Protein AF-A0A7X8CXI2-F1 (afdb_monomer)

Foldseek 3Di:
DFPCVLVPPDDDWPAEEEEFKAAQRVLSLLSVLQVQLVVFFFEEEFAQAKDAQVVVVVRDAPEEEAQADQDQPDPDQCLVSQCCDDDDDDDDDDPDNAQDGTSGYYYYANDADPRIGHGDALVNVVNVRVNPSGGYYYYYQDDWVNAQGEFDDPCPRRHRDRHQAYEQGGEPVQAQFFQDVRHYDPSVNLCVQQVHDGGGGDHLSSVLSQLQRCRHRCPPPDLNHAYEYEHEDVVVVVVDQQAVSQVVSLQSQQPVPPDDPDDDDDDDDPDPDPPGRRGHFKYFYAHSPPPDSVRGTNDMDTNDDDDDPPDD

pLDDT: mean 80.91, std 21.57, range [27.06, 98.5]

Mean predicted aligned error: 9.59 Å

Structure (mmCIF, N/CA/C/O backbone):
data_AF-A0A7X8CXI2-F1
#
_entry.id   AF-A0A7X8CXI2-F1
#
loop_
_atom_site.group_PDB
_atom_site.id
_atom_site.type_symbol
_atom_site.label_atom_id
_atom_site.label_alt_id
_atom_site.label_comp_id
_atom_site.label_asym_id
_atom_site.label_entity_id
_atom_site.label_seq_id
_atom_site.pdbx_PDB_ins_code
_atom_site.Cartn_x
_atom_site.Cartn_y
_atom_site.Cartn_z
_atom_site.occupancy
_atom_site.B_iso_or_equiv
_atom_site.auth_seq_id
_atom_site.auth_comp_id
_atom_site.auth_asym_id
_atom_site.auth_atom_id
_atom_site.pdbx_PDB_model_num
ATOM 1 N N . MET A 1 1 ? 1.487 -16.712 2.956 1.00 91.06 1 MET A N 1
ATOM 2 C CA . MET A 1 1 ? 1.063 -16.217 4.290 1.00 91.06 1 MET A CA 1
ATOM 3 C C . MET A 1 1 ? 0.152 -14.996 4.142 1.00 91.06 1 MET A C 1
ATOM 5 O O . MET A 1 1 ? 0.072 -14.440 3.046 1.00 91.06 1 MET A O 1
ATOM 9 N N . THR A 1 2 ? -0.503 -14.558 5.223 1.00 91.69 2 THR A N 1
ATOM 10 C CA . THR A 1 2 ? -1.274 -13.298 5.242 1.00 91.69 2 THR A CA 1
ATOM 11 C C . THR A 1 2 ? -0.387 -12.052 5.202 1.00 91.69 2 THR A C 1
ATOM 13 O O . THR A 1 2 ? 0.803 -12.118 5.522 1.00 91.69 2 THR A O 1
ATOM 16 N N . LEU A 1 3 ? -0.961 -10.901 4.827 1.00 89.19 3 LEU A N 1
ATOM 17 C CA . LEU A 1 3 ? -0.237 -9.628 4.834 1.00 89.19 3 LEU A CA 1
ATOM 18 C C . LEU A 1 3 ? 0.173 -9.264 6.262 1.00 89.19 3 LEU A C 1
ATOM 20 O O . LEU A 1 3 ? 1.322 -8.917 6.505 1.00 89.19 3 LEU A O 1
ATOM 24 N N . LEU A 1 4 ? -0.739 -9.425 7.218 1.00 88.31 4 LEU A N 1
ATOM 25 C CA . LEU A 1 4 ? -0.467 -9.161 8.620 1.00 88.31 4 LEU A CA 1
ATOM 26 C C . LEU A 1 4 ? 0.683 -10.021 9.156 1.00 88.31 4 LEU A C 1
ATOM 28 O O . LEU A 1 4 ? 1.563 -9.461 9.793 1.00 88.31 4 LEU A O 1
ATOM 32 N N . LYS A 1 5 ? 0.733 -11.329 8.848 1.00 86.69 5 LYS A N 1
ATOM 33 C CA . LYS A 1 5 ? 1.843 -12.222 9.248 1.00 86.69 5 LYS A CA 1
ATOM 34 C C . LYS A 1 5 ? 3.196 -11.748 8.706 1.00 86.69 5 LYS A C 1
ATOM 36 O O . LYS A 1 5 ? 4.181 -11.760 9.434 1.00 86.69 5 LYS A O 1
ATOM 41 N N . ALA A 1 6 ? 3.236 -11.286 7.457 1.00 84.50 6 ALA A N 1
ATOM 42 C CA . ALA A 1 6 ? 4.467 -10.783 6.846 1.00 84.50 6 ALA A CA 1
ATOM 43 C C . ALA A 1 6 ? 4.953 -9.463 7.476 1.00 84.50 6 ALA A C 1
ATOM 45 O O . ALA A 1 6 ? 6.151 -9.186 7.519 1.00 84.50 6 ALA A O 1
ATOM 46 N N . LEU A 1 7 ? 4.025 -8.643 7.976 1.00 83.19 7 LEU A N 1
ATOM 47 C CA . LEU A 1 7 ? 4.331 -7.388 8.664 1.00 83.19 7 LEU A CA 1
ATOM 48 C C . LEU A 1 7 ? 4.614 -7.582 10.174 1.00 83.19 7 LEU A C 1
ATOM 50 O O . LEU A 1 7 ? 5.273 -6.737 10.787 1.00 83.19 7 LEU A O 1
ATOM 54 N N . ASP A 1 8 ? 4.129 -8.692 10.746 1.00 69.88 8 ASP A N 1
ATOM 55 C CA . ASP A 1 8 ? 3.878 -8.952 12.175 1.00 69.88 8 ASP A CA 1
ATOM 56 C C . ASP A 1 8 ? 5.100 -8.854 13.080 1.00 69.88 8 ASP A C 1
ATOM 58 O O . ASP A 1 8 ? 4.957 -8.502 14.244 1.00 69.88 8 ASP A O 1
ATOM 62 N N . SER A 1 9 ? 6.313 -9.131 12.587 1.00 55.41 9 SER A N 1
ATOM 63 C CA . SER A 1 9 ? 7.439 -9.393 13.494 1.00 55.41 9 SER A CA 1
ATOM 64 C C . SER A 1 9 ? 7.778 -8.240 14.449 1.00 55.41 9 SER A C 1
ATOM 66 O O . SER A 1 9 ? 8.478 -8.489 15.429 1.00 55.41 9 SER A O 1
ATOM 68 N N . ARG A 1 10 ? 7.302 -6.998 14.206 1.00 53.50 10 ARG A N 1
ATOM 69 C CA . ARG A 1 10 ? 7.557 -5.811 15.056 1.00 53.50 10 ARG A CA 1
ATOM 70 C C . ARG A 1 10 ? 6.480 -4.698 15.021 1.00 53.50 10 ARG A C 1
ATOM 72 O O . ARG A 1 10 ? 6.799 -3.576 15.419 1.00 53.50 10 ARG A O 1
ATOM 79 N N . ILE A 1 11 ? 5.243 -4.918 14.539 1.00 64.69 11 ILE A N 1
ATOM 80 C CA . ILE A 1 11 ? 4.216 -3.845 14.596 1.00 64.69 11 ILE A CA 1
ATOM 81 C C . ILE A 1 11 ? 3.827 -3.606 16.060 1.00 64.69 11 ILE A C 1
ATOM 83 O O . ILE A 1 11 ? 3.232 -4.466 16.705 1.00 64.69 11 ILE A O 1
ATOM 87 N N . ARG A 1 12 ? 4.147 -2.418 16.587 1.00 65.06 12 ARG A N 1
ATOM 88 C CA . ARG A 1 12 ? 3.701 -1.982 17.917 1.00 65.06 12 ARG A CA 1
ATOM 89 C C . ARG A 1 12 ? 2.328 -1.336 17.812 1.00 65.06 12 ARG A C 1
ATOM 91 O O . ARG A 1 12 ? 2.156 -0.418 17.020 1.00 65.06 12 ARG A O 1
ATOM 98 N N . PHE A 1 13 ? 1.375 -1.805 18.611 1.00 63.72 13 PHE A N 1
ATOM 99 C CA . PHE A 1 13 ? 0.043 -1.213 18.707 1.00 63.72 13 PHE A CA 1
ATOM 100 C C . PHE A 1 13 ? -0.039 -0.232 19.897 1.00 63.72 13 PHE A C 1
ATOM 102 O O . PHE A 1 13 ? 0.566 -0.514 20.934 1.00 63.72 13 PHE A O 1
ATOM 109 N N . PRO A 1 14 ? -0.779 0.887 19.781 1.00 62.53 14 PRO A N 1
ATOM 110 C CA . PRO A 1 14 ? -1.478 1.330 18.579 1.00 62.53 14 PRO A CA 1
ATOM 111 C C . PRO A 1 14 ? -0.512 1.754 17.465 1.00 62.53 14 PRO A C 1
ATOM 113 O O . PRO A 1 14 ? 0.547 2.318 17.731 1.00 62.53 14 PRO A O 1
ATOM 116 N N . SER A 1 15 ? -0.860 1.444 16.214 1.00 82.00 15 SER A N 1
ATOM 117 C CA . SER A 1 15 ? -0.041 1.787 15.043 1.00 82.00 15 SER A CA 1
ATOM 118 C C . SER A 1 15 ? -0.823 2.590 14.019 1.00 82.00 15 SER A C 1
ATOM 120 O O . SER A 1 15 ? -1.981 2.292 13.723 1.00 82.00 15 SER A O 1
ATOM 122 N N . THR A 1 16 ? -0.142 3.570 13.431 1.00 90.31 16 THR A N 1
ATOM 123 C CA . THR A 1 16 ? -0.597 4.268 12.232 1.00 90.31 16 THR A CA 1
ATOM 124 C C . THR A 1 16 ? 0.204 3.742 11.050 1.00 90.31 16 THR A C 1
ATOM 126 O O . THR A 1 16 ? 1.422 3.917 10.995 1.00 90.31 16 THR A O 1
ATOM 129 N N . LEU A 1 17 ? -0.467 3.092 10.103 1.00 93.75 17 LEU A N 1
ATOM 130 C CA . LEU A 1 17 ? 0.139 2.595 8.873 1.00 93.75 17 LEU A CA 1
ATOM 131 C C . LEU A 1 17 ? -0.411 3.374 7.688 1.00 93.75 17 LEU A C 1
ATOM 133 O O . LEU A 1 17 ? -1.607 3.659 7.623 1.00 93.75 17 LEU A O 1
ATOM 137 N N . ALA A 1 18 ? 0.449 3.685 6.726 1.00 95.19 18 ALA A N 1
ATOM 138 C CA . ALA A 1 18 ? 0.032 4.413 5.541 1.00 95.19 18 ALA A CA 1
ATOM 139 C C . ALA A 1 18 ? 0.605 3.812 4.260 1.00 95.19 18 ALA A C 1
ATOM 141 O O . ALA A 1 18 ? 1.703 3.258 4.253 1.00 95.19 18 ALA A O 1
ATOM 142 N N . LEU A 1 19 ? -0.161 3.924 3.176 1.00 96.31 19 LEU A N 1
ATOM 143 C CA . LEU A 1 19 ? 0.173 3.355 1.877 1.00 96.31 19 LEU A CA 1
ATOM 144 C C . LEU A 1 19 ? 0.331 4.452 0.820 1.00 96.31 19 LEU A C 1
ATOM 146 O O . LEU A 1 19 ? -0.571 5.274 0.647 1.00 96.31 19 LEU A O 1
ATOM 150 N N . SER A 1 20 ? 1.429 4.407 0.066 1.00 95.62 20 SER A N 1
ATOM 151 C CA . SER A 1 20 ? 1.710 5.259 -1.097 1.00 95.62 20 SER A CA 1
ATOM 152 C C . SER A 1 20 ? 1.957 4.419 -2.356 1.00 95.62 20 SER A C 1
ATOM 154 O O . SER A 1 20 ? 2.115 3.197 -2.295 1.00 95.62 20 SER A O 1
ATOM 156 N N . GLY A 1 21 ? 1.955 5.059 -3.527 1.00 94.19 21 GLY A N 1
ATOM 157 C CA . GLY A 1 21 ? 2.295 4.406 -4.799 1.00 94.19 21 GLY A CA 1
ATOM 158 C C . GLY A 1 21 ? 1.102 4.005 -5.671 1.00 94.19 21 GLY A C 1
ATOM 159 O O . GLY A 1 21 ? 0.091 4.706 -5.725 1.00 94.19 21 GLY A O 1
ATOM 160 N N . GLY A 1 22 ? 1.228 2.897 -6.402 1.00 89.19 22 GLY A N 1
ATOM 161 C CA . GLY A 1 22 ? 0.253 2.386 -7.370 1.00 89.19 22 GLY A CA 1
ATOM 162 C C . GLY A 1 22 ? -0.089 0.910 -7.156 1.00 89.19 22 GLY A C 1
ATOM 163 O O . GLY A 1 22 ? 0.397 0.263 -6.240 1.00 89.19 22 GLY A O 1
ATOM 164 N N . GLY A 1 23 ? -0.979 0.361 -7.984 1.00 88.69 23 GLY A N 1
ATOM 165 C CA . GLY A 1 23 ? -1.111 -1.096 -8.086 1.00 88.69 23 GLY A CA 1
ATOM 166 C C . GLY A 1 23 ? -1.720 -1.817 -6.876 1.00 88.69 23 GLY A C 1
ATOM 167 O O . GLY A 1 23 ? -1.250 -2.887 -6.514 1.00 88.69 23 GLY A O 1
ATOM 168 N N . GLY A 1 24 ? -2.808 -1.298 -6.295 1.00 91.81 24 GLY A N 1
ATOM 169 C CA . GLY A 1 24 ? -3.635 -2.056 -5.337 1.00 91.81 24 GLY A CA 1
ATOM 170 C C . GLY A 1 24 ? -3.631 -1.556 -3.892 1.00 91.81 24 GLY A C 1
ATOM 171 O O . GLY A 1 24 ? -4.024 -2.306 -3.005 1.00 91.81 24 GLY A O 1
ATOM 172 N N . LYS A 1 25 ? -3.249 -0.299 -3.645 1.00 94.00 25 LYS A N 1
ATOM 173 C CA . LYS A 1 25 ? -3.232 0.319 -2.305 1.00 94.00 25 LYS A CA 1
ATOM 174 C C . LYS A 1 25 ? -4.525 0.138 -1.516 1.00 94.00 25 LYS A C 1
ATOM 176 O O . LYS A 1 25 ? -4.494 -0.433 -0.437 1.00 94.00 25 LYS A O 1
ATOM 181 N N . THR A 1 26 ? -5.669 0.520 -2.081 1.00 91.25 26 THR A N 1
ATOM 182 C CA . THR A 1 26 ? -6.969 0.356 -1.415 1.00 91.25 26 THR A CA 1
ATOM 183 C C . THR A 1 26 ? -7.277 -1.121 -1.129 1.00 91.25 26 THR A C 1
ATOM 185 O O . THR A 1 26 ? -7.835 -1.462 -0.092 1.00 91.25 26 THR A O 1
ATOM 188 N N . THR A 1 27 ? -6.851 -2.040 -2.006 1.00 92.00 27 THR A N 1
ATOM 189 C CA . THR A 1 27 ? -6.995 -3.486 -1.757 1.00 92.00 27 THR A CA 1
ATOM 190 C C . THR A 1 27 ? -6.124 -3.937 -0.586 1.00 92.00 27 THR A C 1
ATOM 192 O O . THR A 1 27 ? -6.627 -4.622 0.300 1.00 92.00 27 THR A O 1
ATOM 195 N N . ALA A 1 28 ? -4.859 -3.508 -0.539 1.00 93.50 28 ALA A N 1
ATOM 196 C CA . ALA A 1 28 ? -3.942 -3.764 0.572 1.00 93.50 28 ALA A CA 1
ATOM 197 C C . ALA A 1 28 ? -4.489 -3.212 1.898 1.00 93.50 28 ALA A C 1
ATOM 199 O O . ALA A 1 28 ? -4.516 -3.926 2.897 1.00 93.50 28 ALA A O 1
ATOM 200 N N . LEU A 1 29 ? -4.990 -1.972 1.875 1.00 94.25 29 LEU A N 1
ATOM 201 C CA . LEU A 1 29 ? -5.572 -1.255 3.008 1.00 94.25 29 LEU A CA 1
ATOM 202 C C . LEU A 1 29 ? -6.705 -2.067 3.657 1.00 94.25 29 LEU A C 1
ATOM 204 O O . LEU A 1 29 ? -6.655 -2.368 4.847 1.00 94.25 29 LEU A O 1
ATOM 208 N N . PHE A 1 30 ? -7.692 -2.499 2.865 1.00 93.75 30 PHE A N 1
ATOM 209 C CA . PHE A 1 30 ? -8.820 -3.291 3.372 1.00 93.75 30 PHE A CA 1
ATOM 210 C C . PHE A 1 30 ? -8.487 -4.770 3.614 1.00 93.75 30 PHE A C 1
ATOM 212 O O . PHE A 1 30 ? -9.156 -5.422 4.417 1.00 93.75 30 PHE A O 1
ATOM 219 N N . ALA A 1 31 ? -7.486 -5.340 2.936 1.00 93.25 31 ALA A N 1
ATOM 220 C CA . ALA A 1 31 ? -6.988 -6.677 3.259 1.00 93.25 31 ALA A CA 1
ATOM 221 C C . ALA A 1 31 ? -6.372 -6.684 4.662 1.00 93.25 31 ALA A C 1
ATOM 223 O O . ALA A 1 31 ? -6.790 -7.479 5.503 1.00 93.25 31 ALA A O 1
ATOM 224 N N . LEU A 1 32 ? -5.481 -5.728 4.939 1.00 93.12 32 LEU A N 1
ATOM 225 C CA . LEU A 1 32 ? -4.855 -5.567 6.245 1.00 93.12 32 LEU A CA 1
ATOM 226 C C . LEU A 1 32 ? -5.881 -5.245 7.337 1.00 93.12 32 LEU A C 1
ATOM 228 O O . LEU A 1 32 ? -5.832 -5.848 8.407 1.00 93.12 32 LEU A O 1
ATOM 232 N N . ALA A 1 33 ? -6.849 -4.363 7.057 1.00 94.06 33 ALA A N 1
ATOM 233 C CA . ALA A 1 33 ? -7.906 -4.029 8.011 1.00 94.06 33 ALA A CA 1
ATOM 234 C C . ALA A 1 33 ? -8.693 -5.265 8.466 1.00 94.06 33 ALA A C 1
ATOM 236 O O . ALA A 1 33 ? -8.917 -5.457 9.658 1.00 94.06 33 ALA A O 1
ATOM 237 N N . ARG A 1 34 ? -9.076 -6.132 7.520 1.00 92.62 34 ARG A N 1
ATOM 238 C CA . ARG A 1 34 ? -9.812 -7.367 7.823 1.00 92.62 34 ARG A CA 1
ATOM 239 C C . ARG A 1 34 ? -8.965 -8.376 8.585 1.00 92.62 34 ARG A C 1
ATOM 241 O O . ARG A 1 34 ? -9.483 -9.027 9.482 1.00 92.62 34 ARG A O 1
ATOM 248 N N . GLU A 1 35 ? -7.687 -8.510 8.245 1.00 92.31 35 GLU A N 1
ATOM 249 C CA . GLU A 1 35 ? -6.778 -9.428 8.941 1.00 92.31 35 GLU A CA 1
ATOM 250 C C . GLU A 1 35 ? -6.522 -8.986 10.392 1.00 92.31 35 GLU A C 1
ATOM 252 O O . GLU A 1 35 ? -6.535 -9.819 11.295 1.00 92.31 35 GLU A O 1
ATOM 257 N N . LEU A 1 36 ? -6.375 -7.680 10.637 1.00 91.88 36 LEU A N 1
ATOM 258 C CA . LEU A 1 36 ? -6.281 -7.108 11.986 1.00 91.88 36 LEU A CA 1
ATOM 259 C C . LEU A 1 36 ? -7.588 -7.289 12.771 1.00 91.88 36 LEU A C 1
ATOM 261 O O . LEU A 1 36 ? -7.571 -7.744 13.916 1.00 91.88 36 LEU A O 1
ATOM 265 N N . ALA A 1 37 ? -8.727 -6.986 12.147 1.00 92.62 37 ALA A N 1
ATOM 266 C CA . ALA A 1 37 ? -10.043 -7.167 12.751 1.00 92.62 37 ALA A CA 1
ATOM 267 C C . ALA A 1 37 ? -10.332 -8.643 13.086 1.00 92.62 37 ALA A C 1
ATOM 269 O O . ALA A 1 37 ? -10.854 -8.945 14.155 1.00 92.62 37 ALA A O 1
ATOM 270 N N . ALA A 1 38 ? -9.909 -9.588 12.242 1.00 91.38 38 ALA A N 1
ATOM 271 C CA . ALA A 1 38 ? -10.022 -11.021 12.522 1.00 91.38 38 ALA A CA 1
ATOM 272 C C . ALA A 1 38 ? -9.218 -11.460 13.763 1.00 91.38 38 ALA A C 1
ATOM 274 O O . ALA A 1 38 ? -9.560 -12.460 14.389 1.00 91.38 38 ALA A O 1
ATOM 275 N N . ARG A 1 39 ? -8.192 -10.693 14.164 1.00 89.75 39 ARG A N 1
ATOM 276 C CA . ARG A 1 39 ? -7.460 -10.869 15.433 1.00 89.75 39 ARG A CA 1
ATOM 277 C C . ARG A 1 39 ? -8.059 -10.075 16.605 1.00 89.75 39 ARG A C 1
ATOM 279 O O . ARG A 1 39 ? -7.437 -9.959 17.656 1.00 89.75 39 ARG A O 1
ATOM 286 N N . GLY A 1 40 ? -9.257 -9.517 16.442 1.00 90.88 40 GLY A N 1
ATOM 287 C CA . GLY A 1 40 ? -9.983 -8.788 17.484 1.00 90.88 40 GLY A CA 1
ATOM 288 C C . GLY A 1 40 ? -9.607 -7.310 17.632 1.00 90.88 40 GLY A C 1
ATOM 289 O O . GLY A 1 40 ? -10.113 -6.664 18.554 1.00 90.88 40 GLY A O 1
ATOM 290 N N . ALA A 1 41 ? -8.767 -6.760 16.747 1.00 91.44 41 ALA A N 1
ATOM 291 C CA . ALA A 1 41 ? -8.410 -5.342 16.759 1.00 91.44 41 ALA A CA 1
ATOM 292 C C . ALA A 1 41 ? -9.578 -4.457 16.294 1.00 91.44 41 ALA A C 1
ATOM 294 O O . ALA A 1 41 ? -10.367 -4.839 15.428 1.00 91.44 41 ALA A O 1
ATOM 295 N N . ARG A 1 42 ? -9.670 -3.251 16.849 1.00 93.62 42 ARG A N 1
ATOM 296 C CA . ARG A 1 42 ? -10.540 -2.172 16.370 1.00 93.62 42 ARG A CA 1
ATOM 297 C C . ARG A 1 42 ? -9.755 -1.363 15.348 1.00 93.62 42 ARG A C 1
ATOM 299 O O . ARG A 1 42 ? -8.794 -0.688 15.711 1.00 93.62 42 ARG A O 1
ATOM 306 N N . VAL A 1 43 ? -10.136 -1.444 14.080 1.00 94.56 43 VAL A N 1
ATOM 307 C CA . VAL A 1 43 ? -9.377 -0.829 12.986 1.00 94.56 43 VAL A CA 1
ATOM 308 C C . VAL A 1 43 ? -10.115 0.385 12.447 1.00 94.56 43 VAL A C 1
ATOM 310 O O . VAL A 1 43 ? -11.305 0.302 12.144 1.00 94.56 43 VAL A O 1
ATOM 313 N N . LEU A 1 44 ? -9.399 1.494 12.292 1.00 94.69 44 LEU A N 1
ATOM 314 C CA . LEU A 1 44 ? -9.852 2.660 11.548 1.00 94.69 44 LEU A CA 1
ATOM 315 C C . LEU A 1 44 ? -9.210 2.669 10.163 1.00 94.69 44 LEU A C 1
ATOM 317 O O . LEU A 1 44 ? -7.991 2.586 10.045 1.00 94.69 44 LEU A O 1
ATOM 321 N N . VAL A 1 45 ? -10.021 2.802 9.120 1.00 95.06 45 VAL A N 1
ATOM 322 C CA . VAL A 1 45 ? -9.577 2.994 7.739 1.00 95.06 45 VAL A CA 1
ATOM 323 C C . VAL A 1 45 ? -9.924 4.410 7.299 1.00 95.06 45 VAL A C 1
ATOM 325 O O . VAL A 1 45 ? -11.050 4.868 7.471 1.00 95.06 45 VAL A O 1
ATOM 328 N N . THR A 1 46 ? -8.965 5.112 6.713 1.00 92.75 46 THR A N 1
ATOM 329 C CA . THR A 1 46 ? -9.165 6.471 6.207 1.00 92.75 46 THR A CA 1
ATOM 330 C C . THR A 1 46 ? -8.233 6.762 5.025 1.00 92.75 46 THR A C 1
ATOM 332 O O . THR A 1 46 ? -7.559 5.877 4.491 1.00 92.75 46 THR A O 1
ATOM 335 N N . THR A 1 47 ? -8.199 8.007 4.571 1.00 90.50 47 THR A N 1
ATOM 336 C CA . THR A 1 47 ? -7.263 8.505 3.565 1.00 90.50 47 THR A CA 1
ATOM 337 C C . THR A 1 47 ? -6.946 9.967 3.847 1.00 90.50 47 THR A C 1
ATOM 339 O O . THR A 1 47 ? -7.775 10.679 4.404 1.00 90.50 47 THR A O 1
ATOM 342 N N . THR A 1 48 ? -5.761 10.423 3.447 1.00 83.94 48 THR A N 1
ATOM 343 C CA . THR A 1 48 ? -5.411 11.855 3.407 1.00 83.94 48 THR A CA 1
ATOM 344 C C . THR A 1 48 ? -5.706 12.491 2.046 1.00 83.94 48 THR A C 1
ATOM 346 O O . THR A 1 48 ? -5.518 13.689 1.864 1.00 83.94 48 THR A O 1
ATOM 349 N N . THR A 1 49 ? -6.160 11.697 1.068 1.00 85.00 49 THR A N 1
ATOM 350 C CA . THR A 1 49 ? -6.508 12.161 -0.282 1.00 85.00 49 THR A CA 1
ATOM 351 C C . THR A 1 49 ? -7.915 11.705 -0.663 1.00 85.00 49 THR A C 1
ATOM 353 O O . THR A 1 49 ? -8.842 11.936 0.097 1.00 85.00 49 THR A O 1
ATOM 356 N N . ARG A 1 50 ? -8.131 11.099 -1.835 1.00 87.00 50 ARG A N 1
ATOM 357 C CA . ARG A 1 50 ? -9.440 10.563 -2.227 1.00 87.00 50 ARG A CA 1
ATOM 358 C C . ARG A 1 50 ? -9.316 9.086 -2.550 1.00 87.00 50 ARG A C 1
ATOM 360 O O . ARG A 1 50 ? -8.540 8.718 -3.433 1.00 87.00 50 ARG A O 1
ATOM 367 N N . ILE A 1 51 ? -10.144 8.266 -1.914 1.00 86.94 51 ILE A N 1
ATOM 368 C CA . ILE A 1 51 ? -10.294 6.840 -2.237 1.00 86.94 51 ILE A CA 1
ATOM 369 C C . ILE A 1 51 ? -11.719 6.561 -2.688 1.00 86.94 51 ILE A C 1
ATOM 371 O O . ILE A 1 51 ? -12.625 7.328 -2.382 1.00 86.94 51 ILE A O 1
ATOM 375 N N . ARG A 1 52 ? -11.932 5.481 -3.442 1.00 86.00 52 ARG A N 1
ATOM 376 C CA . ARG A 1 52 ? -13.294 5.052 -3.791 1.00 86.00 52 ARG A CA 1
ATOM 377 C C . ARG A 1 52 ? -14.077 4.736 -2.524 1.00 86.00 52 ARG A C 1
ATOM 379 O O . ARG A 1 52 ? -13.499 4.213 -1.572 1.00 86.00 52 ARG A O 1
ATOM 386 N N . ASP A 1 53 ? -15.369 5.049 -2.525 1.00 86.81 53 ASP A N 1
ATOM 387 C CA . ASP A 1 53 ? -16.237 4.715 -1.403 1.00 86.81 53 ASP A CA 1
ATOM 388 C C . ASP A 1 53 ? -16.338 3.182 -1.264 1.00 86.81 53 ASP A C 1
ATOM 390 O O . ASP A 1 53 ? -16.892 2.515 -2.145 1.00 86.81 53 ASP A O 1
ATOM 394 N N . PRO A 1 54 ? -15.818 2.600 -0.168 1.00 85.31 54 PRO A N 1
ATOM 395 C CA . PRO A 1 54 ? -15.812 1.157 0.039 1.00 85.31 54 PRO A CA 1
ATOM 396 C C . PRO A 1 54 ? -17.220 0.555 0.169 1.00 85.31 54 PRO A C 1
ATOM 398 O O . PRO A 1 54 ? -17.377 -0.650 -0.046 1.00 85.31 54 PRO A O 1
ATOM 401 N N . ARG A 1 55 ? -18.249 1.364 0.471 1.00 83.88 55 ARG A N 1
ATOM 402 C CA . ARG A 1 55 ? -19.653 0.921 0.523 1.00 83.88 55 ARG A CA 1
ATOM 403 C C . ARG A 1 55 ? -20.174 0.533 -0.860 1.00 83.88 55 ARG A C 1
ATOM 405 O O . ARG A 1 55 ? -20.902 -0.447 -0.980 1.00 83.88 55 ARG A O 1
ATOM 412 N N . GLY A 1 56 ? -19.733 1.232 -1.909 1.00 79.81 56 GLY A N 1
ATOM 413 C CA . GLY A 1 56 ? -20.054 0.896 -3.301 1.00 79.81 56 GLY A CA 1
ATOM 414 C C . GLY A 1 56 ? -19.347 -0.363 -3.816 1.00 79.81 56 GLY A C 1
ATOM 415 O O . GLY A 1 56 ? -19.696 -0.879 -4.872 1.00 79.81 56 GLY A O 1
ATOM 416 N N . GLU A 1 57 ? -18.363 -0.877 -3.073 1.00 78.81 57 GLU A N 1
ATOM 417 C CA . GLU A 1 57 ? -17.569 -2.058 -3.435 1.00 78.81 57 GLU A CA 1
ATOM 418 C C . GLU A 1 57 ? -17.985 -3.321 -2.655 1.00 78.81 57 GLU A C 1
ATOM 420 O O . GLU A 1 57 ? -17.292 -4.337 -2.714 1.00 78.81 57 GLU A O 1
ATOM 425 N N . GLY A 1 58 ? -19.083 -3.268 -1.888 1.00 76.44 58 GLY A N 1
ATOM 426 C CA . GLY A 1 58 ? -19.568 -4.402 -1.090 1.00 76.44 58 GLY A CA 1
ATOM 427 C C . GLY A 1 58 ? -18.627 -4.805 0.052 1.00 76.44 58 GLY A C 1
ATOM 428 O O . GLY A 1 58 ? -18.656 -5.946 0.517 1.00 76.44 58 GLY A O 1
ATOM 429 N N . ARG A 1 59 ? -17.748 -3.898 0.501 1.00 82.31 59 ARG A N 1
ATOM 430 C CA . ARG A 1 59 ? -16.814 -4.179 1.599 1.00 82.31 59 ARG A CA 1
ATOM 431 C C . ARG A 1 59 ? -17.557 -4.158 2.932 1.00 82.31 59 ARG A C 1
ATOM 433 O O . ARG A 1 59 ? -18.350 -3.259 3.193 1.00 82.31 59 ARG A O 1
ATOM 440 N N . ARG A 1 60 ? -17.251 -5.122 3.806 1.00 80.44 60 ARG A N 1
ATOM 441 C CA . ARG A 1 60 ? -17.768 -5.135 5.180 1.00 80.44 60 ARG A CA 1
ATOM 442 C C . ARG A 1 60 ? -17.184 -3.958 5.965 1.00 80.44 60 ARG A C 1
ATOM 444 O O . ARG A 1 60 ? -15.966 -3.872 6.118 1.00 80.44 60 ARG A O 1
ATOM 451 N N . ILE A 1 61 ? -18.064 -3.091 6.451 1.00 87.88 61 ILE A N 1
ATOM 452 C CA . ILE A 1 61 ? -17.756 -1.920 7.273 1.00 87.88 61 ILE A CA 1
ATOM 453 C C . ILE A 1 61 ? -18.709 -1.962 8.463 1.00 87.88 61 ILE A C 1
ATOM 455 O O . ILE A 1 61 ? -19.921 -2.028 8.278 1.00 87.88 61 ILE A O 1
ATOM 459 N N . ASP A 1 62 ? -18.158 -1.951 9.670 1.00 89.38 62 ASP A N 1
ATOM 460 C CA . ASP A 1 62 ? -18.926 -2.041 10.914 1.00 89.38 62 ASP A CA 1
ATOM 461 C C . ASP A 1 62 ? -19.283 -0.653 11.477 1.00 89.38 62 ASP A C 1
ATOM 463 O O . ASP A 1 62 ? -20.175 -0.532 12.310 1.00 89.38 62 ASP A O 1
ATOM 467 N N . GLY A 1 63 ? -18.598 0.402 11.021 1.00 87.75 63 GLY A N 1
ATOM 468 C CA . GLY A 1 63 ? -18.885 1.787 11.392 1.00 87.75 63 GLY A CA 1
ATOM 469 C C . GLY A 1 63 ? -18.421 2.775 10.327 1.00 87.75 63 GLY A C 1
ATOM 470 O O . GLY A 1 63 ? -17.387 2.574 9.693 1.00 87.75 63 GLY A O 1
ATOM 471 N N . PHE A 1 64 ? -19.176 3.849 10.127 1.00 88.00 64 PHE A N 1
ATOM 472 C CA . PHE A 1 64 ? -18.846 4.902 9.172 1.00 88.00 64 PHE A CA 1
ATOM 473 C C . PHE A 1 64 ? -18.952 6.249 9.880 1.00 88.00 64 PHE A C 1
ATOM 475 O O . PHE A 1 64 ? -19.996 6.568 10.441 1.00 88.00 64 PHE A O 1
ATOM 482 N N . LEU A 1 65 ? -17.855 7.000 9.898 1.00 87.00 65 LEU A N 1
ATOM 483 C CA . LEU A 1 65 ? -17.753 8.297 10.544 1.00 87.00 65 LEU A CA 1
ATOM 484 C C . LEU A 1 65 ? -17.448 9.345 9.482 1.00 87.00 65 LEU A C 1
ATOM 486 O O . LEU A 1 65 ? -16.431 9.273 8.794 1.00 87.00 65 LEU A O 1
ATOM 490 N N . GLU A 1 66 ? -18.323 10.332 9.380 1.00 86.44 66 GLU A N 1
ATOM 491 C CA . GLU A 1 66 ? -18.095 11.514 8.566 1.00 86.44 66 GLU A CA 1
ATOM 492 C C . GLU A 1 66 ? -17.857 12.687 9.508 1.00 86.44 66 GLU A C 1
ATOM 494 O O . GLU A 1 66 ? -18.719 13.027 10.317 1.00 86.44 66 GLU A O 1
ATOM 499 N N . VAL A 1 67 ? -16.655 13.254 9.454 1.00 78.12 67 VAL A N 1
ATOM 500 C CA . VAL A 1 67 ? -16.267 14.405 10.271 1.00 78.12 67 VAL A CA 1
ATOM 501 C C . VAL A 1 67 ? -15.911 15.525 9.308 1.00 78.12 67 VAL A C 1
ATOM 503 O O . VAL A 1 67 ? -14.819 15.477 8.742 1.00 78.12 67 VAL A O 1
ATOM 506 N N . PRO A 1 68 ? -16.805 16.505 9.086 1.00 68.62 68 PRO A N 1
ATOM 507 C CA . PRO A 1 68 ? -16.543 17.605 8.171 1.00 68.62 68 PRO A CA 1
ATOM 508 C C . PRO A 1 68 ? -15.265 18.348 8.573 1.00 68.62 68 PRO A C 1
ATOM 510 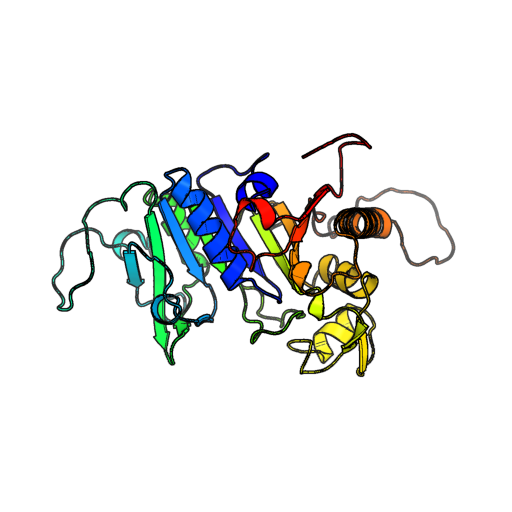O O . PRO A 1 68 ? -15.233 19.070 9.564 1.00 68.62 68 PRO A O 1
ATOM 513 N N . ASP A 1 69 ? -14.202 18.156 7.800 1.00 63.94 69 ASP A N 1
ATOM 514 C CA . ASP A 1 69 ? -12.954 18.914 7.904 1.00 63.94 69 ASP A CA 1
ATOM 515 C C . ASP A 1 69 ? -12.338 19.040 6.503 1.00 63.94 69 ASP A C 1
ATOM 517 O O . ASP A 1 69 ? -11.401 18.319 6.149 1.00 63.94 69 ASP A O 1
ATOM 521 N N . PRO A 1 70 ? -12.903 19.911 5.648 1.00 48.19 70 PRO A N 1
ATOM 522 C CA . PRO A 1 70 ? -12.575 19.939 4.226 1.00 48.19 70 PRO A CA 1
ATOM 523 C C . PRO A 1 70 ? -11.163 20.470 3.918 1.00 48.19 70 PRO A C 1
ATOM 525 O O . PRO A 1 70 ? -10.754 20.429 2.759 1.00 48.19 70 PRO A O 1
ATOM 528 N N . ALA A 1 71 ? -10.411 20.979 4.904 1.00 47.16 71 ALA A N 1
ATOM 529 C CA . ALA A 1 71 ? -9.125 21.637 4.649 1.00 47.16 71 ALA A CA 1
ATOM 530 C C . ALA A 1 71 ? -8.123 21.640 5.827 1.00 47.16 71 ALA A C 1
ATOM 532 O O . ALA A 1 71 ? -7.194 22.446 5.819 1.00 47.16 71 ALA A O 1
ATOM 533 N N . GLY A 1 72 ? -8.267 20.769 6.833 1.00 50.97 72 GLY A N 1
ATOM 534 C CA . GLY A 1 72 ? -7.362 20.755 7.992 1.00 50.97 72 GLY A CA 1
ATOM 535 C C . GLY A 1 72 ? -7.577 21.947 8.930 1.00 50.97 72 GLY A C 1
ATOM 536 O O . GLY A 1 72 ? -6.634 22.428 9.556 1.00 50.97 72 GLY A O 1
ATOM 537 N N . ALA A 1 73 ? -8.816 22.433 9.011 1.00 45.66 73 ALA A N 1
ATOM 538 C CA . ALA A 1 73 ? -9.222 23.600 9.785 1.00 45.66 73 ALA A CA 1
ATOM 539 C C . ALA A 1 73 ? -9.734 23.206 11.177 1.00 45.66 73 ALA A C 1
ATOM 541 O O . ALA A 1 73 ? -10.708 23.775 11.667 1.00 45.66 73 ALA A O 1
ATOM 542 N N . LEU A 1 74 ? -9.071 22.253 11.832 1.00 46.66 74 LEU A N 1
ATOM 543 C CA . LEU A 1 74 ? -9.294 21.977 13.249 1.00 46.66 74 LEU A CA 1
ATOM 544 C C . LEU A 1 74 ? -8.164 22.584 14.088 1.00 46.66 74 LEU A C 1
ATOM 546 O O . LEU A 1 74 ? -7.188 21.901 14.397 1.00 46.66 74 LEU A O 1
ATOM 550 N N . PRO A 1 75 ? -8.263 23.873 14.470 1.00 37.81 75 PRO A N 1
ATOM 551 C CA . PRO A 1 75 ? -7.491 24.407 15.575 1.00 37.81 75 PRO A CA 1
ATOM 552 C C . PRO A 1 75 ? -8.124 23.907 16.881 1.00 37.81 75 PRO A C 1
ATOM 554 O O . PRO A 1 75 ? -9.161 24.406 17.311 1.00 37.81 75 PRO A O 1
ATOM 557 N N . GLY A 1 76 ? -7.514 22.902 17.506 1.00 47.41 76 GLY A N 1
ATOM 558 C CA . GLY A 1 76 ? -7.961 22.358 18.793 1.00 47.41 76 GLY A CA 1
ATOM 559 C C . GLY A 1 76 ? -7.911 20.834 18.852 1.00 47.41 76 GLY A C 1
ATOM 560 O O . GLY A 1 76 ? -7.635 20.181 17.851 1.00 47.41 76 GLY A O 1
ATOM 561 N N . ASP A 1 77 ? -8.157 20.280 20.043 1.00 46.44 77 ASP A N 1
ATOM 562 C CA . ASP A 1 77 ? -8.261 18.837 20.277 1.00 46.44 77 ASP A CA 1
ATOM 563 C C . ASP A 1 77 ? -9.455 18.243 19.485 1.00 46.44 77 ASP A C 1
ATOM 565 O O . ASP A 1 77 ? -10.610 18.507 19.829 1.00 46.44 77 ASP A O 1
ATOM 569 N N . PRO A 1 78 ? -9.219 17.425 18.438 1.00 46.03 78 PRO A N 1
ATOM 570 C CA . PRO A 1 78 ? -10.267 16.779 17.642 1.00 46.03 78 PRO A CA 1
ATOM 571 C C . PRO A 1 78 ? -11.084 15.740 18.420 1.00 46.03 78 PRO A C 1
ATOM 573 O O . PRO A 1 78 ? -12.037 15.180 17.869 1.00 46.03 78 PRO A O 1
ATOM 576 N N . SER A 1 79 ? -10.727 15.445 19.677 1.00 45.16 79 SER A N 1
ATOM 577 C CA . SER A 1 79 ? -11.440 14.489 20.530 1.00 45.16 79 SER A CA 1
ATOM 578 C C . SER A 1 79 ? -12.933 14.804 20.680 1.00 45.16 79 SER A C 1
ATOM 580 O O . SER A 1 79 ? -13.720 13.869 20.816 1.00 45.16 79 SER A O 1
ATOM 582 N N . GLY A 1 80 ? -13.330 16.081 20.586 1.00 42.66 80 GLY A N 1
ATOM 583 C CA . GLY A 1 80 ? -14.730 16.524 20.639 1.00 42.66 80 GLY A CA 1
ATOM 584 C C . GLY A 1 80 ? -15.520 16.384 19.328 1.00 42.66 80 GLY A C 1
ATOM 585 O O . GLY A 1 80 ? -16.740 16.524 19.338 1.00 42.66 80 GLY A O 1
ATOM 586 N N . LEU A 1 81 ? -14.847 16.127 18.198 1.00 48.50 81 LEU A N 1
ATOM 587 C CA . LEU A 1 81 ? -15.473 15.888 16.883 1.00 48.50 81 LEU A CA 1
ATOM 588 C C . LEU A 1 81 ? -15.574 14.407 16.537 1.00 48.50 81 LEU A C 1
ATOM 590 O O . LEU A 1 81 ? -16.433 13.987 15.760 1.00 48.50 81 LEU A O 1
ATOM 594 N N . LEU A 1 82 ? -14.723 13.591 17.155 1.00 53.72 82 LEU A N 1
ATOM 595 C CA . LEU A 1 82 ? -15.061 12.196 17.369 1.00 53.72 82 LEU A CA 1
ATOM 596 C C . LEU A 1 82 ? -16.337 12.179 18.208 1.00 53.72 82 LEU A C 1
ATOM 598 O O . LEU A 1 82 ? -16.377 12.930 19.171 1.00 53.72 82 LEU A O 1
ATOM 602 N N . PRO A 1 83 ? -17.367 11.372 17.889 1.00 45.66 83 PRO A N 1
ATOM 603 C CA . PRO A 1 83 ? -18.633 11.411 18.612 1.00 45.66 83 PRO A CA 1
ATOM 604 C C . PRO A 1 83 ? -18.418 11.186 20.114 1.00 45.66 83 PRO A C 1
ATOM 606 O O . PRO A 1 83 ? -18.349 10.055 20.597 1.00 45.66 83 PRO A O 1
ATOM 609 N N . SER A 1 84 ? -18.291 12.293 20.836 1.00 40.00 84 SER A N 1
ATOM 610 C CA . SER A 1 84 ? -18.392 12.445 22.270 1.00 40.00 84 SER A CA 1
ATOM 611 C C . SER A 1 84 ? -19.870 12.681 22.517 1.00 40.00 84 SER A C 1
ATOM 613 O O . SER A 1 84 ? -20.456 13.601 21.956 1.00 40.00 84 SER A O 1
ATOM 615 N N . GLY A 1 85 ? -20.502 11.746 23.225 1.00 37.12 85 GLY A N 1
ATOM 616 C CA . GLY A 1 85 ? -21.951 11.587 23.212 1.00 37.12 85 GLY A CA 1
ATOM 617 C C . GLY A 1 85 ? -22.763 12.883 23.338 1.00 37.12 85 GLY A C 1
ATOM 618 O O . GLY A 1 85 ? -22.518 13.687 24.225 1.00 37.12 85 GLY A O 1
ATOM 619 N N . GLY A 1 86 ? -23.824 12.968 22.529 1.00 33.69 86 GLY A N 1
ATOM 620 C CA . GLY A 1 86 ? -24.948 13.889 22.714 1.00 33.69 86 GLY A CA 1
ATOM 621 C C . GLY A 1 86 ? -24.986 15.051 21.721 1.00 33.69 86 GLY A C 1
ATOM 622 O O . GLY A 1 86 ? -24.259 16.020 21.872 1.00 33.69 86 GLY A O 1
ATOM 623 N N . GLY A 1 87 ? -25.907 14.979 20.757 1.00 27.81 87 GLY A N 1
ATOM 624 C CA . GLY A 1 87 ? -26.264 16.099 19.884 1.00 27.81 87 GLY A CA 1
ATOM 625 C C . GLY A 1 87 ? -26.978 15.620 18.627 1.00 27.81 87 GLY A C 1
ATOM 626 O O . GLY A 1 87 ? -26.347 15.076 17.733 1.00 27.81 87 GLY A O 1
ATOM 627 N N . ALA A 1 88 ? -28.303 15.750 18.606 1.00 37.53 88 ALA A N 1
ATOM 628 C CA . ALA A 1 88 ? -29.194 15.217 17.582 1.00 37.53 88 ALA A CA 1
ATOM 629 C C . ALA A 1 88 ? -29.018 15.892 16.208 1.00 37.53 88 ALA A C 1
ATOM 631 O O . ALA A 1 88 ? -29.031 17.115 16.105 1.00 37.53 88 ALA A O 1
ATOM 632 N N . GLY A 1 89 ? -28.952 15.074 15.157 1.00 27.06 89 GLY A N 1
ATOM 633 C CA . GLY A 1 89 ? -29.066 15.471 13.755 1.00 27.06 89 GLY A CA 1
ATOM 634 C C . GLY A 1 89 ? -29.392 14.230 12.928 1.00 27.06 89 GLY A C 1
ATOM 635 O O . GLY A 1 89 ? -28.679 13.237 12.989 1.00 27.06 89 GLY A O 1
ATOM 636 N N . SER A 1 90 ? -30.539 14.250 12.262 1.00 33.69 90 SER A N 1
ATOM 637 C CA . SER A 1 90 ? -31.251 13.117 11.664 1.00 33.69 90 SER A CA 1
ATOM 638 C C . SER A 1 90 ? -30.495 12.371 10.557 1.00 33.69 90 SER A C 1
ATOM 640 O O . SER A 1 90 ? -30.116 12.981 9.558 1.00 33.69 90 SER A O 1
ATOM 642 N N . GLY A 1 91 ? -30.422 11.043 10.687 1.00 29.44 91 GLY A N 1
ATOM 643 C CA . GLY A 1 91 ? -30.085 10.102 9.613 1.00 29.44 91 GLY A CA 1
ATOM 644 C C . GLY A 1 91 ? -29.360 8.866 10.147 1.00 29.44 91 GLY A C 1
ATOM 645 O O . GLY A 1 91 ? -28.182 8.939 10.472 1.00 29.44 91 GLY A O 1
ATOM 646 N N . ASP A 1 92 ? -30.068 7.744 10.276 1.00 36.62 92 ASP A N 1
ATOM 647 C CA . ASP A 1 92 ? -29.592 6.480 10.853 1.00 36.62 92 ASP A CA 1
ATOM 648 C C . ASP A 1 92 ? -28.242 5.979 10.293 1.00 36.62 92 ASP A C 1
ATOM 650 O O . ASP A 1 92 ? -28.177 5.475 9.174 1.00 36.62 92 ASP A O 1
ATOM 654 N N . ALA A 1 93 ? -27.184 6.024 11.118 1.00 35.09 93 ALA A N 1
ATOM 655 C CA . ALA A 1 93 ? -26.057 5.080 11.101 1.00 35.09 93 ALA A CA 1
ATOM 656 C C . ALA A 1 93 ? -25.220 5.161 12.404 1.00 35.09 93 ALA A C 1
ATOM 658 O O . ALA A 1 93 ? -24.366 6.023 12.573 1.00 35.0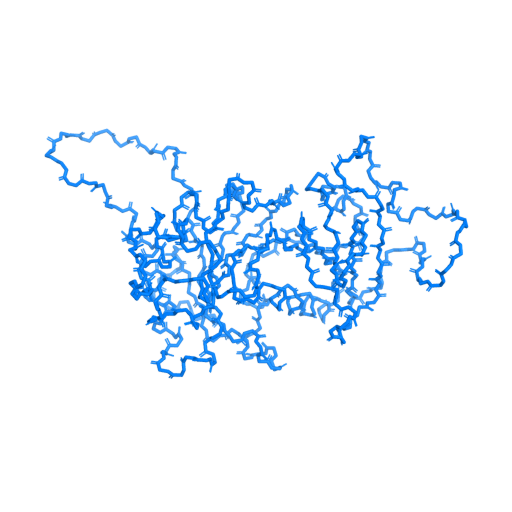9 93 ALA A O 1
ATOM 659 N N . ALA A 1 94 ? -25.464 4.225 13.329 1.00 36.75 94 ALA A N 1
ATOM 660 C CA . ALA A 1 94 ? -24.513 3.691 14.321 1.00 36.75 94 ALA A CA 1
ATOM 661 C C . ALA A 1 94 ? -23.597 4.676 15.102 1.00 36.75 94 ALA A C 1
ATOM 663 O O . ALA A 1 94 ? -22.383 4.493 15.177 1.00 36.75 94 ALA A O 1
ATOM 664 N N . GLY A 1 95 ? -24.174 5.665 15.789 1.00 37.41 95 GLY A N 1
ATOM 665 C CA . GLY A 1 95 ? -23.475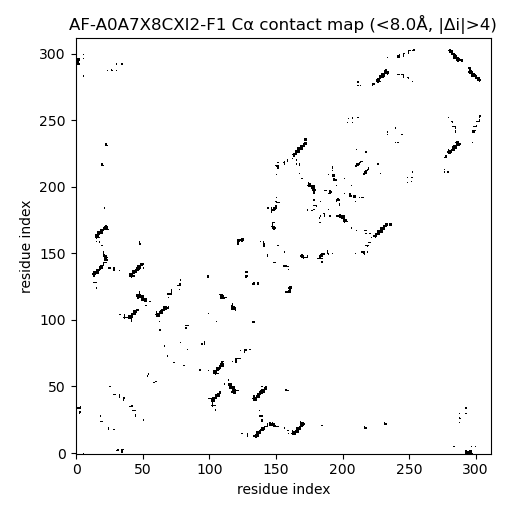 6.492 16.786 1.00 37.41 95 GLY A CA 1
ATOM 666 C C . GLY A 1 95 ? -23.472 5.880 18.195 1.00 37.41 95 GLY A C 1
ATOM 667 O O . GLY A 1 95 ? -24.103 6.414 19.105 1.00 37.41 95 GLY A O 1
ATOM 668 N N . GLY A 1 96 ? -22.794 4.748 18.403 1.00 43.00 96 GLY A N 1
ATOM 669 C CA . GLY A 1 96 ? -22.586 4.199 19.750 1.00 43.00 96 GLY A CA 1
ATOM 670 C C . GLY A 1 96 ? -21.614 5.064 20.570 1.00 43.00 96 GLY A C 1
ATOM 671 O O . GLY A 1 96 ? -20.528 5.382 20.095 1.00 43.00 96 GLY A O 1
ATOM 672 N N . LYS A 1 97 ? -21.969 5.412 21.819 1.00 51.72 97 LYS A N 1
ATOM 673 C CA . LYS A 1 97 ? -21.153 6.241 22.745 1.00 51.72 97 LYS A CA 1
ATOM 674 C C . LYS A 1 97 ? -19.812 5.607 23.176 1.00 51.72 97 LYS A C 1
ATOM 676 O O . LYS A 1 97 ? -19.022 6.263 23.844 1.00 51.72 97 LYS A O 1
ATOM 681 N N . GLY A 1 98 ? -19.568 4.339 22.841 1.00 57.12 98 GLY A N 1
ATOM 682 C CA . GLY A 1 98 ? -18.366 3.591 23.218 1.00 57.12 98 GLY A CA 1
ATOM 683 C C . GLY A 1 98 ? -17.335 3.457 22.089 1.00 57.12 98 GLY A C 1
ATOM 684 O O . GLY A 1 98 ? -17.565 3.892 20.953 1.00 57.12 98 GLY A O 1
ATOM 685 N N . PRO A 1 99 ? -16.171 2.845 22.367 1.00 70.12 99 PRO A N 1
ATOM 686 C CA . PRO A 1 99 ? -15.301 2.365 21.302 1.00 70.12 99 PRO A CA 1
ATOM 687 C C . PRO A 1 99 ? -16.053 1.349 20.421 1.00 70.12 99 PRO A C 1
ATOM 689 O O . PRO A 1 99 ? -16.973 0.684 20.907 1.00 70.12 99 PRO A O 1
ATOM 692 N N . PRO A 1 100 ? -15.663 1.197 19.145 1.00 82.06 100 PRO A N 1
ATOM 693 C CA . PRO A 1 100 ? -16.172 0.124 18.300 1.00 82.06 100 PRO A CA 1
ATOM 694 C C . PRO A 1 100 ? -16.003 -1.248 18.965 1.00 82.06 100 PRO A C 1
ATOM 696 O O . PRO A 1 100 ? -15.074 -1.457 19.755 1.00 82.06 100 PRO A O 1
ATOM 699 N N . GLY A 1 101 ? -16.887 -2.191 18.630 1.00 85.19 101 GLY A N 1
ATOM 700 C CA . GLY A 1 101 ? -16.759 -3.577 19.081 1.00 85.19 101 GLY A CA 1
ATOM 701 C C . GLY A 1 101 ? -15.415 -4.184 18.666 1.00 85.19 101 GLY A C 1
ATOM 702 O O . GLY A 1 101 ? -14.823 -3.792 17.664 1.00 85.19 101 GLY A O 1
ATOM 703 N N . ARG A 1 102 ? -14.901 -5.152 19.432 1.00 91.12 102 ARG A N 1
ATOM 704 C CA . ARG A 1 102 ? -13.671 -5.860 19.038 1.00 91.12 102 ARG A CA 1
ATOM 705 C C . ARG A 1 102 ? -13.845 -6.524 17.672 1.00 91.12 102 ARG A C 1
ATOM 707 O O . ARG A 1 102 ? -14.909 -7.051 17.364 1.00 91.12 102 ARG A O 1
ATOM 7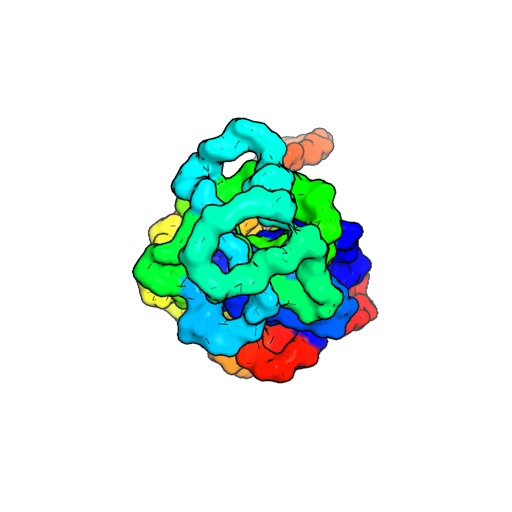14 N N . GLY A 1 103 ? -12.777 -6.508 16.880 1.00 92.12 103 GLY A N 1
ATOM 715 C CA . GLY A 1 103 ? -12.775 -7.074 15.533 1.00 92.12 103 GLY A CA 1
ATOM 716 C C . GLY A 1 103 ? -13.634 -6.312 14.524 1.00 92.12 103 GLY A C 1
ATOM 717 O O . GLY A 1 103 ? -14.170 -6.914 13.593 1.00 92.12 103 GLY A O 1
ATOM 718 N N . SER A 1 104 ? -13.776 -4.999 14.715 1.00 93.62 104 SER A N 1
ATOM 719 C CA . SER A 1 104 ? -14.518 -4.111 13.820 1.00 93.62 104 SER A CA 1
ATOM 720 C C . SER A 1 104 ? -13.606 -3.353 12.856 1.00 93.62 104 SER A C 1
ATOM 722 O O . SER A 1 104 ? -12.522 -2.907 13.249 1.00 93.62 104 SER A O 1
ATOM 724 N N . VAL A 1 105 ? -14.112 -3.066 11.659 1.00 94.31 105 VAL A N 1
ATOM 725 C CA . VAL A 1 105 ? -13.528 -2.104 10.717 1.00 94.31 105 VAL A CA 1
ATOM 726 C C . VAL A 1 105 ? -14.430 -0.876 10.621 1.00 94.31 105 VAL A C 1
ATOM 728 O O . VAL A 1 105 ? -15.557 -0.957 10.137 1.00 94.31 105 VAL A O 1
ATOM 731 N N . SER A 1 106 ? -13.930 0.273 11.072 1.00 94.25 106 SER A N 1
ATOM 732 C CA . SER A 1 106 ? -14.574 1.577 10.896 1.00 94.25 106 SER A CA 1
ATOM 733 C C . SER A 1 106 ? -13.922 2.358 9.757 1.00 94.25 106 SER A C 1
ATOM 735 O O . SER A 1 106 ? -12.721 2.227 9.530 1.00 94.25 106 SER A O 1
ATOM 737 N N . VAL A 1 107 ? -14.688 3.201 9.071 1.00 93.56 107 VAL A N 1
ATOM 738 C CA . VAL A 1 107 ? -14.191 4.130 8.048 1.00 93.56 107 VAL A CA 1
ATOM 739 C C . VAL A 1 107 ? -14.382 5.565 8.528 1.00 93.56 107 VAL A C 1
ATOM 741 O O . VAL A 1 107 ? -15.443 5.878 9.056 1.00 93.56 107 VAL A O 1
ATOM 744 N N . LEU A 1 108 ? -13.373 6.420 8.341 1.00 91.94 108 LEU A N 1
ATOM 745 C CA . LEU A 1 108 ? -13.443 7.861 8.604 1.00 91.94 108 LEU A CA 1
ATOM 746 C C . LEU A 1 108 ? -13.139 8.661 7.335 1.00 91.94 108 LEU A C 1
ATOM 748 O O . LEU A 1 108 ? -12.129 8.407 6.672 1.00 91.94 108 LEU A O 1
ATOM 752 N N . CYS A 1 109 ? -13.969 9.658 7.040 1.00 91.38 109 CYS A N 1
ATOM 753 C CA . CYS A 1 109 ? -13.769 10.610 5.948 1.00 91.38 109 CYS A CA 1
ATOM 754 C C . CYS A 1 109 ? -14.240 12.022 6.320 1.00 91.38 109 CYS A C 1
ATOM 756 O O . CYS A 1 109 ? -15.018 12.197 7.257 1.00 91.38 109 CYS A O 1
ATOM 758 N N . ALA A 1 110 ? -13.793 13.016 5.551 1.00 87.94 110 ALA A N 1
ATOM 759 C CA . ALA A 1 110 ? -14.260 14.398 5.653 1.00 87.94 110 ALA A CA 1
ATOM 760 C C . ALA A 1 110 ? -15.561 14.667 4.878 1.00 87.94 110 ALA A C 1
ATOM 762 O O . ALA A 1 110 ? -16.168 15.722 5.037 1.00 87.94 110 ALA A O 1
ATOM 763 N N . GLY A 1 111 ? -15.967 13.725 4.027 1.00 88.56 111 GLY A N 1
ATOM 764 C CA . GLY A 1 111 ? -17.152 13.818 3.185 1.00 88.56 111 GLY A CA 1
ATOM 765 C C . GLY A 1 111 ? -17.155 12.742 2.106 1.00 88.56 111 GLY A C 1
ATOM 766 O O . GLY A 1 111 ? -16.194 11.972 1.976 1.00 88.56 111 GLY A O 1
ATOM 767 N N . VAL A 1 112 ? -18.218 12.705 1.306 1.00 89.75 112 VAL A N 1
ATOM 768 C CA . VAL A 1 112 ? -18.342 11.809 0.150 1.00 89.75 112 VAL A CA 1
ATOM 769 C C . VAL A 1 112 ? -18.741 12.608 -1.085 1.00 89.75 112 VAL A C 1
ATOM 771 O O . VAL A 1 112 ? -19.791 13.238 -1.117 1.00 89.75 112 VAL A O 1
ATOM 774 N N . GLU A 1 113 ? -17.907 12.554 -2.121 1.00 88.44 113 GLU A N 1
ATOM 775 C CA . GLU A 1 113 ? -18.087 13.279 -3.382 1.00 88.44 113 GLU A CA 1
ATOM 776 C C . GLU A 1 113 ? -17.846 12.336 -4.563 1.00 88.44 113 GLU A C 1
ATOM 778 O O . GLU A 1 113 ? -16.815 11.661 -4.619 1.00 88.44 113 GLU A O 1
ATOM 783 N N . ASP A 1 114 ? -18.769 12.289 -5.526 1.00 87.00 114 ASP A N 1
ATOM 784 C CA . ASP A 1 114 ? -18.635 11.507 -6.767 1.00 87.00 114 ASP A CA 1
ATOM 785 C C . ASP A 1 114 ? -18.223 10.035 -6.546 1.00 87.00 114 ASP A C 1
ATOM 787 O O . ASP A 1 114 ? -17.353 9.488 -7.234 1.00 87.00 114 ASP A O 1
ATOM 791 N N . GLY A 1 115 ? -18.809 9.386 -5.533 1.00 86.38 115 GLY A N 1
ATOM 792 C CA . GLY A 1 115 ? -18.493 7.998 -5.173 1.00 86.38 115 GLY A CA 1
ATOM 793 C C . GLY A 1 115 ? -17.089 7.806 -4.584 1.00 86.38 115 GLY A C 1
ATOM 794 O O . GLY A 1 115 ? -16.552 6.694 -4.603 1.00 86.38 115 GLY A O 1
ATOM 795 N N . LYS A 1 116 ? -16.467 8.877 -4.083 1.00 88.94 116 LYS A N 1
ATOM 796 C CA . LYS A 1 116 ? -15.174 8.857 -3.397 1.00 88.94 116 LYS A CA 1
ATOM 797 C C . LYS A 1 116 ? -15.290 9.455 -2.008 1.00 88.94 116 LYS A C 1
ATOM 799 O O . LYS A 1 116 ? -15.974 10.451 -1.806 1.00 88.94 116 LYS A O 1
ATOM 804 N N . LEU A 1 117 ? -14.548 8.882 -1.072 1.00 89.81 117 LEU A N 1
ATOM 805 C CA . LEU A 1 117 ? -14.325 9.493 0.227 1.00 89.81 117 LEU A CA 1
ATOM 806 C C . LEU A 1 117 ? -13.361 10.667 0.069 1.00 89.81 117 LEU A C 1
ATOM 808 O O . LEU A 1 117 ? -12.304 10.525 -0.557 1.00 89.81 117 LEU A O 1
ATOM 812 N N . VAL A 1 118 ? -13.717 11.801 0.657 1.00 89.31 118 VAL A N 1
ATOM 813 C CA . VAL A 1 118 ? -12.826 12.941 0.860 1.00 89.31 118 VAL A CA 1
ATOM 814 C C . VAL A 1 118 ? -11.982 12.657 2.099 1.00 89.31 118 VAL A C 1
ATOM 816 O O . VAL A 1 118 ? -12.501 12.279 3.150 1.00 89.31 118 VAL A O 1
ATOM 819 N N . GLY A 1 119 ? -10.668 12.768 1.958 1.00 86.69 119 GLY A N 1
ATOM 820 C CA . GLY A 1 119 ? -9.718 12.471 3.018 1.00 86.69 119 GLY A CA 1
ATOM 821 C C . GLY A 1 119 ? -9.709 13.505 4.127 1.00 86.69 119 GLY A C 1
ATOM 822 O O . GLY A 1 119 ? -10.148 14.636 3.948 1.00 86.69 119 GLY A O 1
ATOM 823 N N . VAL A 1 120 ? -9.183 13.089 5.272 1.00 87.38 120 VAL A N 1
ATOM 824 C CA . VAL A 1 120 ? -9.005 13.942 6.448 1.00 87.38 120 VAL A CA 1
ATOM 825 C C . VAL A 1 120 ? -7.599 14.540 6.472 1.00 87.38 120 VAL A C 1
ATOM 827 O O . VAL A 1 120 ? -6.651 13.957 5.935 1.00 87.38 120 VAL A O 1
ATOM 830 N N . GLY A 1 121 ? -7.439 15.698 7.114 1.00 83.81 121 GLY A N 1
ATOM 831 C CA . GLY A 1 121 ? -6.134 16.345 7.252 1.00 83.81 121 GLY A CA 1
ATOM 832 C C . GLY A 1 121 ? -5.131 15.483 8.030 1.00 83.81 121 GLY A C 1
ATOM 833 O O . GLY A 1 121 ? -5.475 14.858 9.030 1.00 83.81 121 GLY A O 1
ATOM 834 N N . ALA A 1 122 ? -3.857 15.479 7.624 1.00 84.75 122 ALA A N 1
ATOM 835 C CA . ALA A 1 122 ? -2.813 14.678 8.283 1.00 84.75 122 ALA A CA 1
ATOM 836 C C . ALA A 1 122 ? -2.629 14.998 9.784 1.00 84.75 122 ALA A C 1
ATOM 838 O O . ALA A 1 122 ? -2.167 14.143 10.542 1.00 84.75 122 ALA A O 1
ATOM 839 N N . GLY A 1 123 ? -3.012 16.206 10.216 1.00 80.25 123 GLY A N 1
ATOM 840 C CA . GLY A 1 123 ? -2.921 16.667 11.603 1.00 80.25 123 GLY A CA 1
ATOM 841 C C . GLY A 1 123 ? -3.920 16.026 12.573 1.00 80.25 123 GLY A C 1
ATOM 842 O O . GLY A 1 123 ? -3.703 16.107 13.776 1.00 80.25 123 GLY A O 1
ATOM 843 N N . ILE A 1 124 ? -4.973 15.349 12.095 1.00 83.56 124 ILE A N 1
ATOM 844 C CA . ILE A 1 124 ? -5.964 14.702 12.977 1.00 83.56 124 ILE A CA 1
ATOM 845 C C . ILE A 1 124 ? -5.465 13.363 13.550 1.00 83.56 124 ILE A C 1
ATOM 847 O O . ILE A 1 124 ? -5.942 12.900 14.586 1.00 83.56 124 ILE A O 1
ATOM 851 N N . PHE A 1 125 ? -4.487 12.726 12.900 1.00 87.31 125 PHE A N 1
ATOM 852 C CA . PHE A 1 125 ? -4.028 11.376 13.241 1.00 87.31 125 PHE A CA 1
ATOM 853 C C . PHE A 1 125 ? -3.481 11.223 14.669 1.00 87.31 125 PHE A C 1
ATOM 855 O O . PHE A 1 125 ? -3.822 10.222 15.302 1.00 87.31 125 PHE A O 1
ATOM 862 N N . PRO A 1 126 ? -2.715 12.180 15.230 1.00 86.44 126 PRO A N 1
ATOM 863 C CA . PRO A 1 126 ? -2.311 12.136 16.632 1.00 86.44 126 PRO A CA 1
ATOM 864 C C . PRO A 1 126 ? -3.497 12.071 17.598 1.00 86.44 126 PRO A C 1
ATOM 866 O O . PRO A 1 126 ? -3.461 11.300 18.551 1.00 86.44 126 PRO A O 1
ATOM 869 N N . ALA A 1 127 ? -4.577 12.807 17.327 1.00 83.62 127 ALA A N 1
ATOM 870 C CA . ALA A 1 127 ? -5.780 12.775 18.156 1.00 83.62 127 ALA A CA 1
ATOM 871 C C . ALA A 1 127 ? -6.560 11.464 18.002 1.00 83.62 127 ALA A C 1
ATOM 873 O O . ALA A 1 127 ? -7.016 10.889 18.990 1.00 83.62 127 ALA A O 1
ATOM 874 N N . LEU A 1 128 ? -6.660 10.944 16.772 1.00 86.25 128 LEU A N 1
ATOM 875 C CA . LEU A 1 128 ? -7.235 9.620 16.521 1.00 86.25 128 LEU A CA 1
ATOM 876 C C . LEU A 1 128 ? -6.483 8.540 17.307 1.00 86.25 128 LEU A C 1
ATOM 878 O O . LEU A 1 128 ? -7.117 7.708 17.958 1.00 86.25 128 LEU A O 1
ATOM 882 N N . ALA A 1 129 ? -5.149 8.586 17.292 1.00 86.19 129 ALA A N 1
ATOM 883 C CA . ALA A 1 129 ? -4.299 7.660 18.032 1.00 86.19 129 ALA A CA 1
ATOM 884 C C . ALA A 1 129 ? -4.453 7.830 19.554 1.00 86.19 129 ALA A C 1
ATOM 886 O O . ALA A 1 129 ? -4.631 6.841 20.266 1.00 86.19 129 ALA A O 1
ATOM 887 N N . ALA A 1 130 ? -4.457 9.070 20.052 1.00 85.00 130 ALA A N 1
ATOM 888 C CA . ALA A 1 130 ? -4.608 9.381 21.475 1.00 85.00 130 ALA A CA 1
ATOM 889 C C . ALA A 1 130 ? -5.992 9.010 22.039 1.00 85.00 130 ALA A C 1
ATOM 891 O O . ALA A 1 130 ? -6.113 8.742 23.232 1.00 85.00 130 ALA A O 1
ATOM 892 N N . SER A 1 131 ? -7.029 8.935 21.195 1.00 84.62 131 SER A N 1
ATOM 893 C CA . SER A 1 131 ? -8.395 8.599 21.620 1.00 84.62 131 SER A CA 1
ATOM 894 C C . SER A 1 131 ? -8.543 7.204 22.246 1.00 84.62 131 SER A C 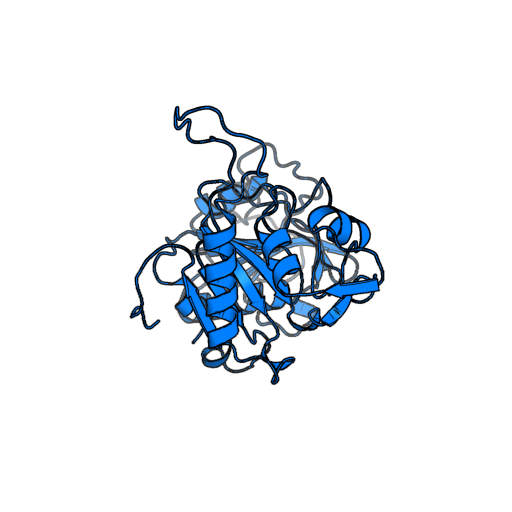1
ATOM 896 O O . SER A 1 131 ? -9.541 6.934 22.914 1.00 84.62 131 SER A O 1
ATOM 898 N N . GLY A 1 132 ? -7.616 6.274 21.973 1.00 83.94 132 GLY A N 1
ATOM 899 C CA . GLY A 1 132 ? -7.686 4.884 22.446 1.00 83.94 132 GLY A CA 1
ATOM 900 C C . GLY A 1 132 ? -8.878 4.072 21.906 1.00 83.94 132 GLY A C 1
ATOM 901 O O . GLY A 1 132 ? -9.114 2.933 22.334 1.00 83.94 132 GLY A O 1
ATOM 902 N N . ARG A 1 133 ? -9.652 4.633 20.965 1.00 88.06 133 ARG A N 1
ATOM 903 C CA . ARG A 1 133 ? -10.831 3.977 20.375 1.00 88.06 133 ARG A CA 1
ATOM 904 C C . ARG A 1 133 ? -10.455 2.885 19.382 1.00 88.06 133 ARG A C 1
ATOM 906 O O . ARG A 1 133 ? -11.200 1.913 19.261 1.00 88.06 133 ARG A O 1
ATOM 913 N N . TRP A 1 134 ? -9.315 3.038 18.713 1.00 91.50 134 TRP A N 1
ATOM 914 C CA . TRP A 1 134 ? -8.812 2.111 17.707 1.00 91.50 134 TRP A CA 1
ATOM 915 C C . TRP A 1 134 ? -7.430 1.601 18.083 1.00 91.50 134 TRP A C 1
ATOM 917 O O . TRP A 1 134 ? -6.592 2.340 18.590 1.00 91.50 134 TRP A O 1
ATOM 927 N N . ASP A 1 135 ? -7.208 0.325 17.804 1.00 90.81 135 ASP A N 1
ATOM 928 C CA . ASP A 1 135 ? -5.923 -0.333 18.003 1.00 90.81 135 ASP A CA 1
ATOM 929 C C . ASP A 1 135 ? -5.011 -0.109 16.785 1.00 90.81 135 ASP A C 1
ATOM 931 O O . ASP A 1 135 ? -3.794 -0.105 16.916 1.00 90.81 135 ASP A O 1
ATOM 935 N N . ALA A 1 136 ? -5.577 0.111 15.594 1.00 92.50 136 ALA A N 1
ATOM 936 C CA . ALA A 1 136 ? -4.818 0.406 14.382 1.00 92.50 136 ALA A CA 1
ATOM 937 C C . ALA A 1 136 ? -5.523 1.453 13.515 1.00 92.50 136 ALA A C 1
ATOM 939 O O . ALA A 1 136 ? -6.742 1.398 13.339 1.00 92.50 136 ALA A O 1
ATOM 940 N N . ILE A 1 137 ? -4.746 2.366 12.935 1.00 94.12 137 ILE A N 1
ATOM 941 C CA . ILE A 1 137 ? -5.213 3.383 11.992 1.00 94.12 137 ILE A CA 1
ATOM 942 C C . ILE A 1 137 ? -4.494 3.159 10.666 1.00 94.12 137 ILE A C 1
ATOM 944 O O . ILE A 1 137 ? -3.269 3.209 10.596 1.00 94.12 137 ILE A O 1
ATOM 948 N N . LEU A 1 138 ? -5.253 2.900 9.607 1.00 95.31 138 LEU A N 1
ATOM 949 C CA . LEU A 1 138 ? -4.737 2.635 8.271 1.00 95.31 138 LEU A CA 1
ATOM 950 C C . LEU A 1 138 ? -5.153 3.761 7.324 1.00 95.31 138 LEU A C 1
ATOM 952 O O . LEU A 1 138 ? -6.337 4.092 7.247 1.00 95.31 138 LEU A O 1
ATOM 956 N N . ALA A 1 139 ? -4.206 4.310 6.565 1.00 94.75 139 ALA A N 1
ATOM 957 C CA . ALA A 1 139 ? -4.470 5.400 5.632 1.00 94.75 139 ALA A CA 1
ATOM 958 C C . ALA A 1 139 ? -3.917 5.155 4.225 1.00 94.75 139 ALA A C 1
ATOM 960 O O . ALA A 1 139 ? -2.786 4.709 4.047 1.00 94.75 139 ALA A O 1
ATOM 961 N N . GLU A 1 140 ? -4.677 5.528 3.199 1.00 94.38 140 GLU A N 1
ATOM 962 C CA . GLU A 1 140 ? -4.112 5.755 1.865 1.00 94.38 140 GLU A CA 1
ATOM 963 C C . GLU A 1 140 ? -3.604 7.201 1.763 1.00 94.38 140 GLU A C 1
ATOM 965 O O . GLU A 1 140 ? -4.377 8.139 1.975 1.00 94.38 140 GLU A O 1
ATOM 970 N N . ALA A 1 141 ? -2.316 7.376 1.450 1.00 90.06 141 ALA A N 1
ATOM 971 C CA . ALA A 1 141 ? -1.622 8.665 1.496 1.00 90.06 141 ALA A CA 1
ATOM 972 C C . ALA A 1 141 ? -1.581 9.411 0.147 1.00 90.06 141 ALA A C 1
ATOM 974 O O . ALA A 1 141 ? -1.111 10.548 0.079 1.00 90.06 141 ALA A O 1
ATOM 975 N N . ASP A 1 142 ? -2.022 8.771 -0.945 1.00 88.00 142 ASP A N 1
ATOM 976 C CA . ASP A 1 142 ? -2.010 9.356 -2.287 1.00 88.00 142 ASP A CA 1
ATOM 977 C C . ASP A 1 142 ? -2.948 8.679 -3.306 1.00 88.00 142 ASP A C 1
ATOM 979 O O . ASP A 1 142 ? -3.338 7.518 -3.183 1.00 88.00 142 ASP A O 1
ATOM 983 N N . GLY A 1 143 ? -3.255 9.397 -4.392 1.00 85.75 143 GLY A N 1
ATOM 984 C CA . GLY A 1 143 ? -4.032 8.885 -5.521 1.00 85.75 143 GLY A CA 1
ATOM 985 C C . GLY A 1 143 ? -3.161 8.358 -6.670 1.00 85.75 143 GLY A C 1
ATOM 986 O O . GLY A 1 143 ? -2.187 8.988 -7.081 1.00 85.75 143 GLY A O 1
ATOM 987 N N . ALA A 1 144 ? -3.547 7.219 -7.257 1.00 79.75 144 ALA A N 1
ATOM 988 C CA . ALA A 1 144 ? -2.839 6.611 -8.400 1.00 79.75 144 ALA A CA 1
ATOM 989 C C . ALA A 1 144 ? -3.682 6.437 -9.670 1.00 79.75 144 ALA A C 1
ATOM 991 O O . ALA A 1 144 ? -3.197 5.883 -10.651 1.00 79.75 144 ALA A O 1
ATOM 992 N N . ARG A 1 145 ? -4.966 6.827 -9.651 1.00 85.50 145 ARG A N 1
ATOM 993 C CA . ARG A 1 145 ? -5.920 6.606 -10.761 1.00 85.50 145 ARG A CA 1
ATOM 994 C C . ARG A 1 145 ? -5.924 5.158 -11.289 1.00 85.50 145 ARG A C 1
ATOM 996 O O . ARG A 1 145 ? -6.001 4.933 -12.490 1.00 85.50 145 ARG A O 1
ATOM 1003 N N . MET A 1 146 ? -5.830 4.180 -10.382 1.00 87.25 146 MET A N 1
ATOM 1004 C CA . MET A 1 146 ? -5.767 2.739 -10.692 1.00 87.25 146 MET A CA 1
ATOM 1005 C C . MET A 1 146 ? -4.558 2.304 -11.538 1.00 87.25 146 MET A C 1
ATOM 1007 O O . MET A 1 146 ? -4.542 1.186 -12.053 1.00 87.25 146 MET A O 1
ATOM 1011 N N . ARG A 1 147 ? -3.527 3.147 -11.671 1.00 95.31 147 ARG A N 1
ATOM 1012 C CA . ARG A 1 147 ? -2.311 2.787 -12.400 1.00 95.31 147 ARG A CA 1
ATOM 1013 C C . ARG A 1 147 ? -1.413 1.853 -11.577 1.00 95.31 147 ARG A C 1
ATOM 1015 O O . ARG A 1 147 ? -1.341 2.006 -10.353 1.00 95.31 147 ARG A O 1
ATOM 1022 N N . PRO A 1 148 ? -0.753 0.877 -12.227 1.00 96.56 148 PRO A N 1
ATOM 1023 C CA . PRO A 1 148 ? 0.235 -0.005 -11.607 1.00 96.56 148 PRO A CA 1
ATOM 1024 C C . PRO A 1 148 ? 1.337 0.711 -10.821 1.00 96.56 148 PRO A C 1
ATOM 1026 O O . PRO A 1 148 ? 1.664 0.295 -9.714 1.00 96.56 148 PRO A O 1
ATOM 1029 N N . VAL A 1 149 ? 1.875 1.805 -11.358 1.00 97.31 149 VAL A N 1
ATOM 1030 C CA . VAL A 1 149 ? 3.018 2.526 -10.785 1.00 97.31 149 VAL A CA 1
ATOM 1031 C C . VAL A 1 149 ? 2.789 4.035 -10.860 1.00 97.31 149 VAL A C 1
ATOM 1033 O O . VAL A 1 149 ? 2.024 4.519 -11.699 1.00 97.31 149 VAL A O 1
ATOM 1036 N N . LYS A 1 150 ? 3.425 4.795 -9.967 1.00 95.31 150 LYS A N 1
ATOM 1037 C CA . LYS A 1 150 ? 3.436 6.259 -10.032 1.00 95.31 150 LYS A CA 1
ATOM 1038 C C . LYS A 1 150 ? 4.689 6.842 -9.401 1.00 95.31 150 LYS A C 1
ATOM 1040 O O . LYS A 1 150 ? 5.181 6.294 -8.419 1.00 95.31 150 LYS A O 1
ATOM 1045 N N . ALA A 1 151 ? 5.099 8.008 -9.883 1.00 93.44 151 ALA A N 1
ATOM 1046 C CA . ALA A 1 151 ? 5.933 8.916 -9.105 1.00 93.44 151 ALA A CA 1
ATOM 1047 C C . ALA A 1 151 ? 5.047 9.955 -8.390 1.00 93.44 151 ALA A C 1
ATOM 1049 O O . ALA A 1 151 ? 4.040 10.405 -8.961 1.00 93.44 151 ALA A O 1
ATOM 1050 N N . PRO A 1 152 ? 5.352 10.331 -7.136 1.00 91.81 152 PRO A N 1
ATOM 1051 C CA . PRO A 1 152 ? 4.599 11.377 -6.453 1.00 91.81 152 PRO A CA 1
ATOM 1052 C C . PRO A 1 152 ? 4.767 12.748 -7.119 1.00 91.81 152 PRO A C 1
ATOM 1054 O O . PRO A 1 152 ? 5.808 13.062 -7.691 1.00 91.81 152 PRO A O 1
ATOM 1057 N N . ALA A 1 153 ? 3.726 13.574 -7.023 1.00 91.75 153 ALA A N 1
ATOM 1058 C CA . ALA A 1 153 ? 3.822 15.007 -7.298 1.00 91.75 153 ALA A CA 1
ATOM 1059 C C . ALA A 1 153 ? 4.454 15.751 -6.104 1.00 91.75 153 ALA A C 1
ATOM 1061 O O . ALA A 1 153 ? 4.534 15.178 -5.019 1.00 91.75 153 ALA A O 1
ATOM 1062 N N . PRO A 1 154 ? 4.823 17.040 -6.244 1.00 90.06 154 PRO A N 1
ATOM 1063 C CA . PRO A 1 154 ? 5.442 17.818 -5.164 1.00 90.06 154 PRO A CA 1
ATOM 1064 C C . PRO A 1 154 ? 4.627 17.946 -3.864 1.00 90.06 154 PRO A C 1
ATOM 1066 O O . PRO A 1 154 ? 5.197 18.241 -2.816 1.00 90.06 154 PRO A O 1
ATOM 1069 N N . TYR A 1 155 ? 3.322 17.694 -3.902 1.00 87.31 155 TYR A N 1
ATOM 1070 C CA . TYR A 1 155 ? 2.422 17.705 -2.740 1.00 87.31 155 TYR A CA 1
ATOM 1071 C C . TYR A 1 155 ? 2.010 16.294 -2.273 1.00 87.31 155 TYR A C 1
ATOM 1073 O O . TYR A 1 155 ? 1.200 16.160 -1.365 1.00 87.31 155 TYR A O 1
ATOM 1081 N N . GLU A 1 156 ? 2.532 15.235 -2.898 1.00 89.19 156 GLU A N 1
ATOM 1082 C CA . GLU A 1 156 ? 2.268 13.838 -2.537 1.00 89.19 156 GLU A CA 1
ATOM 1083 C C . GLU A 1 156 ? 3.566 13.114 -2.131 1.00 89.19 156 GLU A C 1
ATOM 1085 O O . GLU A 1 156 ? 4.654 13.492 -2.579 1.00 89.19 156 GLU A O 1
ATOM 1090 N N . PRO A 1 157 ? 3.457 11.997 -1.395 1.00 90.56 157 PRO A N 1
ATOM 1091 C CA . PRO A 1 157 ? 2.286 11.570 -0.622 1.00 90.56 157 PRO A CA 1
ATOM 1092 C C . PRO A 1 157 ? 2.046 12.474 0.599 1.00 90.56 157 PRO A C 1
ATOM 1094 O O . PRO A 1 157 ? 2.971 13.085 1.128 1.00 90.56 157 PRO A O 1
ATOM 1097 N N . VAL A 1 158 ? 0.798 12.543 1.059 1.00 90.88 158 VAL A N 1
ATOM 1098 C CA . VAL A 1 158 ? 0.441 13.252 2.295 1.00 90.88 158 VAL A CA 1
ATOM 1099 C C . VAL A 1 158 ? 0.444 12.231 3.428 1.00 90.88 158 VAL A C 1
ATOM 1101 O O . VAL A 1 158 ? -0.563 11.563 3.677 1.00 90.88 158 VAL A O 1
ATOM 1104 N N . TRP A 1 159 ? 1.596 12.045 4.072 1.00 91.38 159 TRP A N 1
ATOM 1105 C CA . TRP A 1 159 ? 1.733 11.089 5.170 1.00 91.38 159 TRP A CA 1
ATOM 1106 C C . TRP A 1 159 ? 0.968 11.549 6.418 1.00 91.38 159 TRP A C 1
ATOM 1108 O O . TRP A 1 159 ? 1.084 12.711 6.810 1.00 91.38 159 TRP A O 1
ATOM 1118 N N . PRO A 1 160 ? 0.232 10.646 7.088 1.00 89.88 160 PRO A N 1
ATOM 1119 C CA . PRO A 1 160 ? -0.266 10.884 8.436 1.00 89.88 160 PRO A CA 1
ATOM 1120 C C . PRO A 1 160 ? 0.841 11.266 9.421 1.00 89.88 160 PRO A C 1
ATOM 1122 O O . PRO A 1 160 ? 1.906 10.642 9.431 1.00 89.88 160 PRO A O 1
ATOM 1125 N N . VAL A 1 161 ? 0.571 12.224 10.311 1.00 87.19 161 VAL A N 1
ATOM 1126 C CA . VAL A 1 161 ? 1.484 12.513 11.425 1.00 87.19 161 VAL A CA 1
ATOM 1127 C C . VAL A 1 161 ? 1.528 11.300 12.361 1.00 87.19 161 VAL A C 1
ATOM 1129 O O . VAL A 1 161 ? 0.489 10.780 12.767 1.00 87.19 161 VAL A O 1
ATOM 1132 N N . GLY A 1 162 ? 2.738 10.837 12.693 1.00 86.00 162 GLY A N 1
ATOM 1133 C CA . GLY A 1 162 ? 2.948 9.664 13.549 1.00 86.00 162 GLY A CA 1
ATOM 1134 C C . GLY A 1 162 ? 2.832 8.311 12.836 1.00 86.00 162 GLY A C 1
ATOM 1135 O O . GLY A 1 162 ? 2.652 7.293 13.505 1.00 86.00 162 GLY A O 1
ATOM 1136 N N . VAL A 1 163 ? 2.917 8.268 11.499 1.00 90.56 163 VAL A N 1
ATOM 1137 C CA . VAL A 1 163 ? 3.006 6.995 10.763 1.00 90.56 163 VAL A CA 1
ATOM 1138 C C . VAL A 1 163 ? 4.226 6.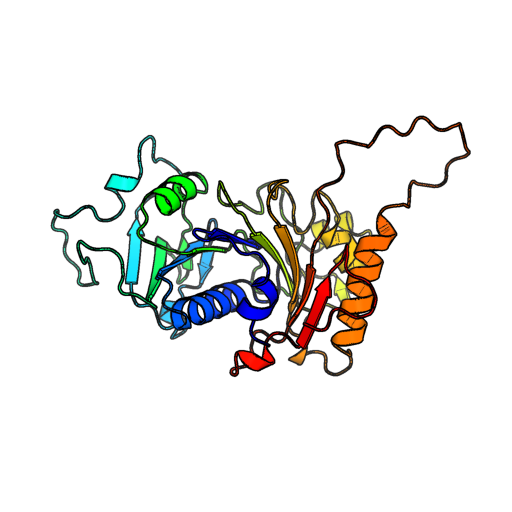186 11.222 1.00 90.56 163 VAL A C 1
ATOM 1140 O O . VAL A 1 163 ? 5.352 6.674 11.207 1.00 90.56 163 VAL A O 1
ATOM 1143 N N . SER A 1 164 ? 4.001 4.935 11.625 1.00 89.69 164 SER A N 1
ATOM 1144 C CA . SER A 1 164 ? 5.047 4.016 12.089 1.00 89.69 164 SER A CA 1
ATOM 1145 C C . SER A 1 164 ? 5.458 2.991 11.032 1.00 89.69 164 SER A C 1
ATOM 1147 O O . SER A 1 164 ? 6.568 2.460 11.088 1.00 89.69 164 SER A O 1
ATOM 1149 N N . VAL A 1 165 ? 4.591 2.726 10.049 1.00 92.12 165 VAL A N 1
ATOM 1150 C CA . VAL A 1 165 ? 4.886 1.860 8.900 1.00 92.12 165 VAL A CA 1
ATOM 1151 C C . VAL A 1 165 ? 4.390 2.517 7.615 1.00 92.12 165 VAL A C 1
ATOM 1153 O O . VAL A 1 165 ? 3.195 2.770 7.453 1.00 92.12 165 VAL A O 1
ATOM 1156 N N . ALA A 1 166 ? 5.309 2.753 6.686 1.00 94.31 166 ALA A N 1
ATOM 1157 C CA . ALA A 1 166 ? 5.035 3.234 5.342 1.00 94.31 166 ALA A CA 1
ATOM 1158 C C . ALA A 1 166 ? 5.134 2.066 4.353 1.00 94.31 166 ALA A C 1
ATOM 1160 O O . ALA A 1 166 ? 6.192 1.450 4.209 1.00 94.31 166 ALA A O 1
ATOM 1161 N N . LEU A 1 167 ? 4.042 1.763 3.651 1.00 95.94 167 LEU A N 1
ATOM 1162 C CA . LEU A 1 167 ? 4.028 0.765 2.586 1.00 95.94 167 LEU A CA 1
ATOM 1163 C C . LEU A 1 167 ? 4.030 1.465 1.228 1.00 95.94 167 LEU A C 1
ATOM 1165 O O . LEU A 1 167 ? 3.101 2.199 0.894 1.00 95.94 167 LEU A O 1
ATOM 1169 N N . GLY A 1 168 ? 5.053 1.198 0.429 1.00 97.00 168 GLY A N 1
ATOM 1170 C CA . GLY A 1 168 ? 5.128 1.642 -0.954 1.00 97.00 168 GLY A CA 1
ATOM 1171 C C . GLY A 1 168 ? 4.651 0.524 -1.866 1.00 97.00 16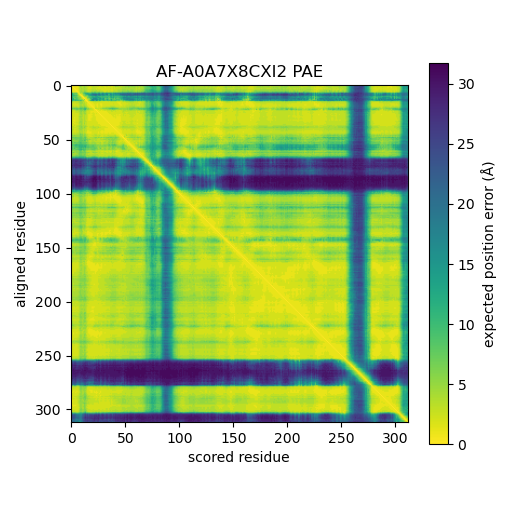8 GLY A C 1
ATOM 1172 O O . GLY A 1 168 ? 5.307 -0.510 -1.950 1.00 97.00 168 GLY A O 1
ATOM 1173 N N . VAL A 1 169 ? 3.519 0.706 -2.541 1.00 98.19 169 VAL A N 1
ATOM 1174 C CA . VAL A 1 169 ? 2.916 -0.336 -3.383 1.00 98.19 169 VAL A CA 1
ATOM 1175 C C . VAL A 1 169 ? 3.213 -0.072 -4.857 1.00 98.19 169 VAL A C 1
ATOM 1177 O O . VAL A 1 169 ? 3.084 1.056 -5.340 1.00 98.19 169 VAL A O 1
ATOM 1180 N N . ILE A 1 170 ? 3.597 -1.121 -5.579 1.00 98.44 170 ILE A N 1
ATOM 1181 C CA . ILE A 1 170 ? 3.784 -1.126 -7.031 1.00 98.44 170 ILE A CA 1
ATOM 1182 C C . ILE A 1 170 ? 3.120 -2.382 -7.601 1.00 98.44 170 ILE A C 1
ATOM 1184 O O . ILE A 1 170 ? 3.272 -3.470 -7.056 1.00 98.44 170 ILE A O 1
ATOM 1188 N N . GLY A 1 171 ? 2.382 -2.249 -8.702 1.00 98.38 171 GLY A N 1
ATOM 1189 C CA . GLY A 1 171 ? 1.828 -3.380 -9.446 1.00 98.38 171 GLY A CA 1
ATOM 1190 C C . GLY A 1 171 ? 2.828 -3.940 -10.457 1.00 98.38 171 GLY A C 1
ATOM 1191 O O . GLY A 1 171 ? 3.247 -3.222 -11.357 1.00 98.38 171 GLY A O 1
ATOM 1192 N N . LEU A 1 172 ? 3.159 -5.227 -10.353 1.00 98.50 172 LEU A N 1
ATOM 1193 C CA . LEU A 1 172 ? 4.071 -5.954 -11.248 1.00 98.50 172 LEU A CA 1
ATOM 1194 C C . LEU A 1 172 ? 3.544 -6.093 -12.682 1.00 98.50 172 LEU A C 1
ATOM 1196 O O . LEU A 1 172 ? 4.303 -6.386 -13.605 1.00 98.50 172 LEU A O 1
ATOM 1200 N N . ASP A 1 173 ? 2.263 -5.799 -12.898 1.00 97.50 173 ASP A N 1
ATOM 1201 C CA . ASP A 1 173 ? 1.666 -5.657 -14.223 1.00 97.50 173 ASP A CA 1
ATOM 1202 C C . ASP A 1 173 ? 2.148 -4.405 -14.984 1.00 97.50 173 ASP A C 1
ATOM 1204 O O . ASP A 1 173 ? 1.655 -4.144 -16.081 1.00 97.50 173 ASP A O 1
ATOM 1208 N N . CYS A 1 174 ? 3.091 -3.622 -14.434 1.00 97.94 174 CYS A N 1
ATOM 1209 C CA . CYS A 1 174 ? 3.839 -2.596 -15.168 1.00 97.94 174 CYS A CA 1
ATOM 1210 C C . CYS A 1 174 ? 5.106 -3.118 -15.853 1.00 97.94 174 CYS A C 1
ATOM 1212 O O . CYS A 1 174 ? 5.549 -2.513 -16.825 1.00 97.94 174 CYS A O 1
ATOM 1214 N N . LEU A 1 175 ? 5.710 -4.193 -15.342 1.00 98.31 175 LEU A N 1
ATOM 1215 C CA . LEU A 1 175 ? 7.017 -4.658 -15.800 1.00 98.31 175 LEU A CA 1
ATOM 1216 C C . LEU A 1 175 ? 6.953 -5.126 -17.262 1.00 98.31 175 LEU A C 1
ATOM 1218 O O . LEU A 1 175 ? 6.047 -5.869 -17.636 1.00 98.31 175 LEU A O 1
ATOM 1222 N N . GLY A 1 176 ? 7.919 -4.699 -18.073 1.00 97.88 176 GLY A N 1
ATOM 1223 C CA . GLY A 1 176 ? 7.995 -4.948 -19.515 1.00 97.88 176 GLY A CA 1
ATOM 1224 C C . GLY A 1 176 ? 7.067 -4.072 -20.363 1.00 97.88 176 GLY A C 1
ATOM 1225 O O . GLY A 1 176 ? 7.131 -4.124 -21.588 1.00 97.88 176 GLY A O 1
ATOM 1226 N N . ARG A 1 177 ? 6.205 -3.252 -19.749 1.00 98.19 177 ARG A N 1
ATOM 1227 C CA . ARG A 1 177 ? 5.301 -2.356 -20.482 1.00 98.19 177 ARG A CA 1
ATOM 1228 C C . ARG A 1 177 ? 5.954 -0.994 -20.730 1.00 98.19 177 ARG A C 1
ATOM 1230 O O . ARG A 1 177 ? 6.763 -0.566 -19.907 1.00 98.19 177 ARG A O 1
ATOM 1237 N N . PRO A 1 178 ? 5.578 -0.299 -21.818 1.00 98.12 178 PRO A N 1
ATOM 1238 C CA . PRO A 1 178 ? 6.102 1.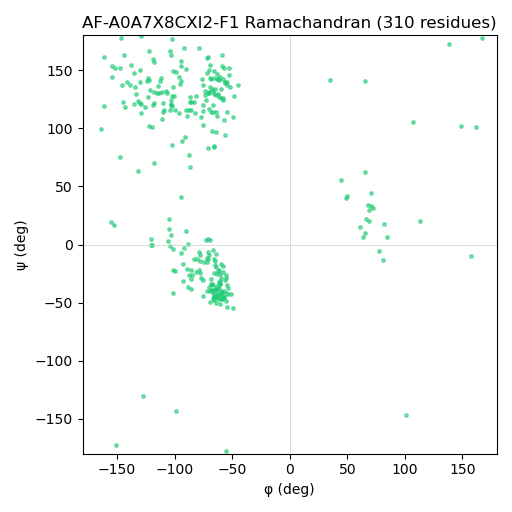027 -22.118 1.00 98.12 178 PRO A CA 1
ATOM 1239 C C . PRO A 1 178 ? 5.708 2.045 -21.044 1.00 98.12 178 PRO A C 1
ATOM 1241 O O . PRO A 1 178 ? 4.581 2.029 -20.537 1.00 98.12 178 PRO A O 1
ATOM 1244 N N . LEU A 1 179 ? 6.620 2.965 -20.732 1.00 98.44 179 LEU A N 1
ATOM 1245 C CA . LEU A 1 179 ? 6.346 4.114 -19.879 1.00 98.44 179 LEU A CA 1
ATOM 1246 C C . LEU A 1 179 ? 5.367 5.069 -20.575 1.00 98.44 179 LEU A C 1
ATOM 1248 O O . LEU A 1 179 ? 5.757 5.893 -21.401 1.00 98.44 179 LEU A O 1
ATOM 1252 N N . ASP A 1 180 ? 4.086 4.953 -20.231 1.00 97.31 180 ASP A N 1
ATOM 1253 C CA . ASP A 1 180 ? 3.015 5.793 -20.758 1.00 97.31 180 ASP A CA 1
ATOM 1254 C C . ASP A 1 180 ? 1.905 6.054 -19.719 1.00 97.31 180 ASP A C 1
ATOM 1256 O O . ASP A 1 180 ? 1.900 5.531 -18.600 1.00 97.31 180 ASP A O 1
ATOM 1260 N N . ASN A 1 181 ? 0.909 6.850 -20.114 1.00 95.44 181 ASN A N 1
ATOM 1261 C CA . ASN A 1 181 ? -0.237 7.205 -19.275 1.00 95.44 181 ASN A CA 1
ATOM 1262 C C . ASN A 1 181 ? -1.213 6.045 -19.005 1.00 95.44 181 ASN A C 1
ATOM 1264 O O . ASN A 1 181 ? -2.143 6.205 -18.209 1.00 95.44 181 ASN A O 1
ATOM 1268 N N . ARG A 1 182 ? -1.057 4.893 -19.671 1.00 95.00 182 ARG A N 1
ATOM 1269 C CA . ARG A 1 182 ? -1.847 3.673 -19.439 1.00 95.00 182 ARG A CA 1
ATOM 1270 C C . ARG A 1 182 ? -1.244 2.841 -18.307 1.00 95.00 182 ARG A C 1
ATOM 1272 O O . ARG A 1 182 ? -1.999 2.165 -17.602 1.00 95.00 182 ARG A O 1
ATOM 1279 N N . VAL A 1 183 ? 0.075 2.908 -18.124 1.00 96.06 183 VAL A N 1
ATOM 1280 C CA . VAL A 1 183 ? 0.836 2.125 -17.136 1.00 96.06 183 VAL A CA 1
ATOM 1281 C C . VAL A 1 183 ? 1.198 2.937 -15.898 1.00 96.06 183 VAL A C 1
ATOM 1283 O O . VAL A 1 183 ? 1.070 2.439 -14.779 1.00 96.06 183 VAL A O 1
ATOM 1286 N N . ALA A 1 184 ? 1.611 4.188 -16.074 1.00 96.88 184 ALA A N 1
ATOM 1287 C CA . ALA A 1 184 ? 2.048 5.045 -14.986 1.00 96.88 184 ALA A CA 1
ATOM 1288 C C . ALA A 1 184 ? 1.072 6.202 -14.760 1.00 96.88 184 ALA A C 1
ATOM 1290 O O . ALA A 1 184 ? 0.508 6.772 -15.694 1.00 96.88 184 ALA A O 1
ATOM 1291 N N . HIS A 1 185 ? 0.871 6.574 -13.498 1.00 95.00 185 HIS A N 1
ATOM 1292 C CA . HIS A 1 185 ? 0.283 7.868 -13.168 1.00 95.00 185 HIS A CA 1
ATOM 1293 C C . HIS A 1 185 ? 1.414 8.899 -13.121 1.00 95.00 185 HIS A C 1
ATOM 1295 O O . HIS A 1 185 ? 2.289 8.790 -12.261 1.00 95.00 185 HIS A O 1
ATOM 1301 N N . ARG A 1 186 ? 1.374 9.880 -14.036 1.00 93.94 186 ARG A N 1
ATOM 1302 C CA . ARG A 1 186 ? 2.439 10.876 -14.269 1.00 93.94 186 ARG A CA 1
ATOM 1303 C C . ARG A 1 186 ? 3.732 10.220 -14.804 1.00 93.94 186 ARG A C 1
ATOM 1305 O O . ARG A 1 186 ? 4.748 10.233 -14.104 1.00 93.94 186 ARG A O 1
ATOM 1312 N N . PRO A 1 187 ? 3.694 9.587 -15.996 1.00 96.31 187 PRO A N 1
ATOM 1313 C CA . PRO A 1 187 ? 4.857 8.911 -16.580 1.00 96.31 187 PRO A CA 1
ATOM 1314 C C . PRO A 1 187 ? 6.075 9.830 -16.729 1.00 96.31 187 PRO A C 1
ATOM 1316 O O . PRO A 1 187 ? 7.194 9.367 -16.579 1.00 96.31 187 PRO A O 1
ATOM 1319 N N . GLU A 1 188 ? 5.870 11.126 -16.933 1.00 97.06 188 GLU A N 1
ATOM 1320 C CA . GLU A 1 188 ? 6.915 12.140 -17.088 1.00 97.06 188 GLU A CA 1
ATOM 1321 C C . GLU A 1 188 ? 7.711 12.315 -15.788 1.00 97.06 188 GLU A C 1
ATOM 1323 O O . GLU A 1 188 ? 8.941 12.331 -15.796 1.00 97.06 188 GLU A O 1
ATOM 1328 N N . LEU A 1 189 ? 7.012 12.370 -14.645 1.00 96.19 189 LEU A N 1
ATOM 1329 C CA . LEU A 1 189 ? 7.667 12.394 -13.336 1.00 96.19 189 LEU A CA 1
ATOM 1330 C C . LEU A 1 189 ? 8.379 11.071 -13.066 1.00 96.19 189 LEU A C 1
ATOM 1332 O O . LEU A 1 189 ? 9.490 11.079 -12.551 1.00 96.19 189 LEU A O 1
ATOM 1336 N N . LEU A 1 190 ? 7.757 9.939 -13.405 1.00 96.81 190 LEU A N 1
ATOM 1337 C CA . LEU A 1 190 ? 8.380 8.631 -13.214 1.00 96.81 190 LEU A CA 1
ATOM 1338 C C . LEU A 1 190 ? 9.678 8.519 -14.015 1.00 96.81 190 LEU A C 1
ATOM 1340 O O . LEU A 1 190 ? 10.709 8.218 -13.421 1.00 96.81 190 LEU A O 1
ATOM 1344 N N . GLY A 1 191 ? 9.637 8.837 -15.309 1.00 97.38 191 GLY A N 1
ATOM 1345 C CA . GLY A 1 191 ? 10.790 8.816 -16.205 1.00 97.38 191 GLY A CA 1
ATOM 1346 C C . GLY A 1 191 ? 11.941 9.669 -15.690 1.00 97.38 191 GLY A C 1
ATOM 1347 O O . GLY A 1 191 ? 13.050 9.164 -15.527 1.00 97.38 191 GLY A O 1
ATOM 1348 N N . ALA A 1 192 ? 11.659 10.912 -15.288 1.00 96.81 192 ALA A N 1
ATOM 1349 C CA . ALA A 1 192 ? 12.663 11.813 -14.725 1.00 96.81 192 ALA A CA 1
ATOM 1350 C C . ALA A 1 192 ? 13.314 11.287 -13.429 1.00 96.81 192 ALA A C 1
ATOM 1352 O O . ALA A 1 192 ? 14.480 11.573 -13.164 1.00 96.81 192 ALA A O 1
ATOM 1353 N N . ARG A 1 193 ? 12.588 10.522 -12.598 1.00 94.50 193 ARG A N 1
ATOM 1354 C CA . ARG A 1 193 ? 13.118 9.982 -11.329 1.00 94.50 193 ARG A CA 1
ATOM 1355 C C . ARG A 1 193 ? 13.958 8.723 -11.493 1.00 94.50 193 ARG A C 1
ATOM 1357 O O . ARG A 1 193 ? 14.749 8.426 -10.597 1.00 94.50 193 ARG A O 1
ATOM 1364 N N . VAL A 1 194 ? 13.754 7.978 -12.575 1.00 95.62 194 VAL A N 1
ATOM 1365 C CA . VAL A 1 194 ? 14.382 6.663 -12.784 1.00 95.62 194 VAL A CA 1
ATOM 1366 C C . VAL A 1 194 ? 15.266 6.609 -14.029 1.00 95.62 194 VAL A C 1
ATOM 1368 O O . VAL A 1 194 ? 15.852 5.567 -14.289 1.00 95.62 194 VAL A O 1
ATOM 1371 N N . GLY A 1 195 ? 15.371 7.710 -14.780 1.00 96.44 195 GLY A N 1
ATOM 1372 C CA . GLY A 1 195 ? 16.156 7.787 -16.013 1.00 96.44 195 GLY A CA 1
ATOM 1373 C C . GLY A 1 195 ? 15.549 6.998 -17.174 1.00 96.44 195 GLY A C 1
ATOM 1374 O O . GLY A 1 195 ? 16.292 6.435 -17.970 1.00 96.44 195 GLY A O 1
ATOM 1375 N N . LEU A 1 196 ? 14.215 6.917 -17.250 1.00 97.69 196 LEU A N 1
ATOM 1376 C CA . LEU A 1 196 ? 13.506 6.168 -18.292 1.00 97.69 196 LEU A CA 1
ATOM 1377 C C . LEU A 1 196 ? 12.797 7.114 -19.260 1.00 97.69 196 LEU A C 1
ATOM 1379 O O . LEU A 1 196 ? 11.929 7.889 -18.857 1.00 97.69 196 LEU A O 1
ATOM 1383 N N . GLU A 1 197 ? 13.136 7.006 -20.541 1.00 97.25 197 GLU A N 1
ATOM 1384 C CA . GLU A 1 197 ? 12.491 7.770 -21.608 1.00 97.25 197 GLU A CA 1
ATOM 1385 C C . GLU A 1 197 ? 11.046 7.298 -21.867 1.00 97.25 197 GLU A C 1
ATOM 1387 O O . GLU A 1 197 ? 10.735 6.110 -21.694 1.00 97.25 197 GLU A O 1
ATOM 1392 N N . PRO A 1 198 ? 10.142 8.194 -22.314 1.00 97.38 198 PRO A N 1
ATOM 1393 C CA . PRO A 1 198 ? 8.782 7.823 -22.695 1.00 97.38 198 PRO A CA 1
ATOM 1394 C C . PRO A 1 198 ? 8.752 6.659 -23.693 1.00 97.38 198 PRO A C 1
ATOM 1396 O O . PRO A 1 198 ? 9.499 6.629 -24.668 1.00 97.38 198 PRO A O 1
ATOM 1399 N N . GLY A 1 199 ? 7.866 5.689 -23.456 1.00 97.69 199 GLY A N 1
ATOM 1400 C CA . GLY A 1 199 ? 7.757 4.478 -24.274 1.00 97.69 199 GLY A CA 1
ATOM 1401 C C . GLY A 1 199 ? 8.780 3.379 -23.957 1.00 97.69 199 GLY A C 1
ATOM 1402 O O . GLY A 1 199 ? 8.563 2.239 -24.365 1.00 97.69 199 GLY A O 1
ATOM 1403 N N . GLY A 1 200 ? 9.837 3.670 -23.192 1.00 98.06 200 GLY A N 1
ATOM 1404 C CA . GLY A 1 200 ? 10.806 2.665 -22.756 1.00 98.06 200 GLY A CA 1
ATOM 1405 C C . GLY A 1 200 ? 10.174 1.597 -21.847 1.00 98.06 200 GLY A C 1
ATOM 1406 O O . GLY A 1 200 ? 9.236 1.907 -21.103 1.00 98.06 200 GLY A O 1
ATOM 1407 N N . PRO A 1 201 ? 10.642 0.337 -21.895 1.00 98.31 201 PRO A N 1
ATOM 1408 C CA . PRO A 1 201 ? 10.085 -0.737 -21.082 1.00 98.31 201 PRO A CA 1
ATOM 1409 C C . PRO A 1 201 ? 10.433 -0.543 -19.602 1.00 98.31 201 PRO A C 1
ATOM 1411 O O . PRO A 1 201 ? 11.588 -0.348 -19.230 1.00 98.31 201 PRO A O 1
ATOM 1414 N N . ILE A 1 202 ? 9.428 -0.626 -18.730 1.00 98.50 202 ILE A N 1
ATOM 1415 C CA . ILE A 1 202 ? 9.642 -0.534 -17.283 1.00 98.50 202 ILE A CA 1
ATOM 1416 C C . ILE A 1 202 ? 10.240 -1.848 -16.774 1.00 98.50 202 ILE A C 1
ATOM 1418 O O . ILE A 1 202 ? 9.586 -2.886 -16.773 1.00 98.50 202 ILE A O 1
ATOM 1422 N N . GLU A 1 203 ? 11.471 -1.790 -16.290 1.00 98.12 203 GLU A N 1
ATOM 1423 C CA . GLU A 1 203 ? 12.183 -2.925 -15.677 1.00 98.12 203 GLU A CA 1
ATOM 1424 C C . GLU A 1 203 ? 12.250 -2.842 -14.144 1.00 98.12 203 GLU A C 1
ATOM 1426 O O . GLU A 1 203 ? 12.009 -1.785 -13.556 1.00 98.12 203 GLU A O 1
ATOM 1431 N N . LEU A 1 204 ? 12.633 -3.948 -13.489 1.00 97.62 204 LEU A N 1
ATOM 1432 C CA . LEU A 1 204 ? 12.768 -4.018 -12.029 1.00 97.62 204 LEU A CA 1
ATOM 1433 C C . LEU A 1 204 ? 13.717 -2.938 -11.498 1.00 97.62 204 LEU A C 1
ATOM 1435 O O . LEU A 1 204 ? 13.381 -2.270 -10.523 1.00 97.62 204 LEU A O 1
ATOM 1439 N N . GLY A 1 205 ? 14.843 -2.701 -12.179 1.00 96.56 205 GLY A N 1
ATOM 1440 C CA . GLY A 1 205 ? 15.804 -1.657 -11.812 1.00 96.56 205 GLY A CA 1
ATOM 1441 C C . GLY A 1 205 ? 15.158 -0.276 -11.663 1.00 96.56 205 GLY A C 1
ATOM 1442 O O . GLY A 1 205 ? 15.393 0.404 -10.667 1.00 96.56 205 GLY A O 1
ATOM 1443 N N . HIS A 1 206 ? 14.251 0.100 -12.568 1.00 98.00 206 HIS A N 1
ATOM 1444 C CA . HIS A 1 206 ? 13.517 1.366 -12.485 1.00 98.00 206 HIS A CA 1
ATOM 1445 C C . HIS A 1 206 ? 12.599 1.428 -11.257 1.00 98.00 206 HIS A C 1
ATOM 1447 O O . HIS A 1 206 ? 12.495 2.468 -10.610 1.00 98.00 206 HIS A O 1
ATOM 1453 N N . LEU A 1 207 ? 11.949 0.317 -10.898 1.00 97.94 207 LEU A N 1
ATOM 1454 C CA . LEU A 1 207 ? 11.103 0.249 -9.703 1.00 97.94 207 LEU A CA 1
ATOM 1455 C C . LEU A 1 207 ? 11.929 0.388 -8.419 1.00 97.94 207 LEU A C 1
ATOM 1457 O O . LEU A 1 207 ? 11.502 1.073 -7.489 1.00 97.94 207 LEU A O 1
ATOM 1461 N N . LEU A 1 208 ? 13.119 -0.220 -8.374 1.00 96.44 208 LEU A N 1
ATOM 1462 C CA . LEU A 1 208 ? 14.036 -0.099 -7.237 1.00 96.44 208 LEU A CA 1
ATOM 1463 C C . LEU A 1 208 ? 14.624 1.314 -7.134 1.00 96.44 208 LEU A C 1
ATOM 1465 O O . LEU A 1 208 ? 14.694 1.862 -6.033 1.00 96.44 208 LEU A O 1
ATOM 1469 N N . LEU A 1 209 ? 14.972 1.936 -8.267 1.00 95.62 209 LEU A N 1
ATOM 1470 C CA . LEU A 1 209 ? 15.376 3.343 -8.323 1.00 95.62 209 LEU A CA 1
ATOM 1471 C C . LEU A 1 209 ? 14.262 4.247 -7.798 1.00 95.62 209 LEU A C 1
ATOM 1473 O O . LEU A 1 209 ? 14.518 5.079 -6.934 1.00 95.62 209 LEU A O 1
ATOM 1477 N N . LEU A 1 210 ? 13.015 4.043 -8.233 1.00 96.19 210 LEU A N 1
ATOM 1478 C CA . LEU A 1 210 ? 11.864 4.786 -7.719 1.00 96.19 210 LEU A CA 1
ATOM 1479 C C . LEU A 1 210 ? 11.685 4.597 -6.208 1.00 96.19 210 LEU A C 1
ATOM 1481 O O . LEU A 1 210 ? 11.365 5.554 -5.507 1.00 96.19 210 LEU A O 1
ATOM 1485 N N . ALA A 1 211 ? 11.857 3.376 -5.704 1.00 95.25 211 ALA A N 1
ATOM 1486 C CA . ALA A 1 211 ? 11.694 3.075 -4.288 1.00 95.25 211 ALA A CA 1
ATOM 1487 C C . ALA A 1 211 ? 12.777 3.749 -3.424 1.00 95.25 211 ALA A C 1
ATOM 1489 O O . ALA A 1 211 ? 12.489 4.178 -2.310 1.00 95.25 211 ALA A O 1
ATOM 1490 N N . ARG A 1 212 ? 14.003 3.887 -3.941 1.00 91.19 212 ARG A N 1
ATOM 1491 C CA . ARG A 1 212 ? 15.128 4.527 -3.240 1.00 91.19 212 ARG A CA 1
ATOM 1492 C C . ARG A 1 212 ? 15.236 6.032 -3.448 1.00 91.19 212 ARG A C 1
ATOM 1494 O O . ARG A 1 212 ? 15.902 6.699 -2.661 1.00 91.19 212 ARG A O 1
ATOM 1501 N N . ASN A 1 213 ? 14.644 6.559 -4.514 1.00 91.81 213 ASN A N 1
ATOM 1502 C CA . ASN A 1 213 ? 14.727 7.975 -4.830 1.00 91.81 213 ASN A CA 1
ATOM 1503 C C . ASN A 1 213 ? 14.091 8.789 -3.678 1.00 91.81 213 ASN A C 1
ATOM 1505 O O . ASN A 1 213 ? 12.939 8.512 -3.330 1.00 91.81 213 ASN A O 1
ATOM 1509 N N . PRO A 1 214 ? 14.785 9.792 -3.099 1.00 90.50 214 PRO A N 1
ATOM 1510 C CA . PRO A 1 214 ? 14.233 10.648 -2.039 1.00 90.50 214 PRO A CA 1
ATOM 1511 C C . PRO A 1 214 ? 12.921 11.339 -2.428 1.00 90.50 214 PRO A C 1
ATOM 1513 O O . PRO A 1 214 ? 12.080 11.630 -1.584 1.00 90.50 214 PRO A O 1
ATOM 1516 N N . GLU A 1 215 ? 12.722 11.545 -3.728 1.00 92.19 215 GLU A N 1
ATOM 1517 C CA . GLU A 1 215 ? 11.526 12.132 -4.321 1.00 92.19 215 GLU A CA 1
ATOM 1518 C C . GLU A 1 215 ? 10.620 11.085 -5.003 1.00 92.19 215 GLU A C 1
ATOM 1520 O O . GLU A 1 215 ? 9.732 11.418 -5.792 1.00 92.19 215 GLU A O 1
ATOM 1525 N N . GLY A 1 216 ? 10.876 9.805 -4.736 1.00 94.38 216 GLY A N 1
ATOM 1526 C CA . GLY A 1 216 ? 10.170 8.655 -5.282 1.00 94.38 216 GLY A CA 1
ATOM 1527 C C . GLY A 1 216 ? 9.118 8.093 -4.329 1.00 94.38 216 GLY A C 1
ATOM 1528 O O . GLY A 1 216 ? 8.429 8.828 -3.632 1.00 94.38 216 GLY A O 1
ATOM 1529 N N . LEU A 1 217 ? 8.961 6.770 -4.303 1.00 95.06 217 LEU A N 1
ATOM 1530 C CA . LEU A 1 217 ? 7.827 6.082 -3.666 1.00 95.06 217 LEU A CA 1
ATOM 1531 C C . LEU A 1 217 ? 7.594 6.463 -2.191 1.00 95.06 217 LEU A C 1
ATOM 1533 O O . LEU A 1 217 ? 6.447 6.574 -1.752 1.00 95.06 217 LEU A O 1
ATOM 1537 N N . PHE A 1 218 ? 8.680 6.678 -1.445 1.00 95.06 218 PHE A N 1
ATOM 1538 C CA . PHE A 1 218 ? 8.672 7.011 -0.017 1.00 95.06 218 PHE A CA 1
ATOM 1539 C C . PHE A 1 218 ? 8.986 8.487 0.265 1.00 95.06 218 PHE A C 1
ATOM 1541 O O . PHE A 1 218 ? 9.404 8.821 1.374 1.00 95.06 218 PHE A O 1
ATOM 1548 N N . ARG A 1 219 ? 8.793 9.377 -0.718 1.00 93.06 219 ARG A N 1
ATOM 1549 C CA . ARG A 1 219 ? 9.021 10.819 -0.564 1.00 93.06 219 ARG A CA 1
ATOM 1550 C C . ARG A 1 219 ? 8.353 11.360 0.697 1.00 93.06 219 ARG A C 1
ATOM 1552 O O . ARG A 1 219 ? 7.166 11.126 0.919 1.00 93.06 219 ARG A O 1
ATOM 1559 N N . GLY A 1 220 ? 9.127 12.061 1.525 1.00 91.19 220 GLY A N 1
ATOM 1560 C CA . GLY A 1 220 ? 8.649 12.672 2.768 1.00 91.19 220 GLY A CA 1
ATOM 1561 C C . GLY A 1 220 ? 8.190 11.688 3.853 1.00 91.19 220 GLY A C 1
ATOM 1562 O O . GLY A 1 220 ? 7.583 12.128 4.826 1.00 91.19 220 GLY A O 1
ATOM 1563 N N . ALA A 1 221 ? 8.433 10.378 3.707 1.00 91.69 221 ALA A N 1
ATOM 1564 C CA . ALA A 1 221 ? 8.106 9.413 4.755 1.00 91.69 221 ALA A CA 1
ATOM 1565 C C . ALA A 1 221 ? 9.004 9.659 5.981 1.00 91.69 221 ALA A C 1
ATOM 1567 O O . ALA A 1 221 ? 10.225 9.754 5.790 1.00 91.69 221 ALA A O 1
ATOM 1568 N N . PRO A 1 222 ? 8.452 9.716 7.212 1.00 88.56 222 PRO A N 1
ATOM 1569 C CA . PRO A 1 222 ? 9.235 9.960 8.424 1.00 88.56 222 PRO A CA 1
ATOM 1570 C C . PRO A 1 222 ? 10.423 9.008 8.558 1.00 88.56 222 PRO A C 1
ATOM 1572 O O . PRO A 1 222 ? 10.358 7.850 8.138 1.00 88.56 222 PRO A O 1
ATOM 1575 N N . MET A 1 223 ? 11.530 9.485 9.126 1.00 84.62 223 MET A N 1
ATOM 1576 C CA . MET A 1 223 ? 12.762 8.695 9.228 1.00 84.62 223 MET A CA 1
ATOM 1577 C C . MET A 1 223 ? 12.572 7.446 10.090 1.00 84.62 223 MET A C 1
ATOM 1579 O O . MET A 1 223 ? 13.102 6.390 9.758 1.00 84.62 223 MET A O 1
ATOM 1583 N N . GLU A 1 224 ? 11.763 7.565 11.138 1.00 84.88 224 GLU A N 1
ATOM 1584 C CA . GLU A 1 224 ? 11.448 6.530 12.119 1.00 84.88 224 GLU A CA 1
ATOM 1585 C C . GLU A 1 224 ? 10.426 5.508 11.602 1.00 84.88 224 GLU A C 1
ATOM 1587 O O . GLU A 1 224 ? 10.241 4.454 12.216 1.00 84.88 224 GLU A O 1
ATOM 1592 N N . ALA A 1 225 ? 9.742 5.811 10.493 1.00 88.81 225 ALA A N 1
ATOM 1593 C CA . ALA A 1 225 ? 8.770 4.906 9.903 1.00 88.81 225 ALA A CA 1
ATOM 1594 C C . ALA A 1 225 ? 9.486 3.745 9.206 1.00 88.81 225 ALA A C 1
ATOM 1596 O O . ALA A 1 225 ? 10.334 3.948 8.334 1.00 88.81 225 ALA A O 1
ATOM 1597 N N . ARG A 1 226 ? 9.076 2.518 9.536 1.00 89.50 226 ARG A N 1
ATOM 1598 C CA . ARG A 1 226 ? 9.516 1.314 8.826 1.00 89.50 226 ARG A CA 1
ATOM 1599 C C . ARG A 1 226 ? 9.018 1.374 7.382 1.00 89.50 226 ARG A C 1
ATOM 1601 O O . ARG A 1 226 ? 7.819 1.564 7.165 1.00 89.50 226 ARG A O 1
ATOM 1608 N N . ARG A 1 227 ? 9.897 1.186 6.399 1.00 92.50 227 ARG A N 1
ATOM 1609 C CA . ARG A 1 227 ? 9.566 1.249 4.967 1.00 92.50 227 ARG A CA 1
ATOM 1610 C C . ARG A 1 227 ? 9.471 -0.152 4.385 1.00 92.50 227 ARG A C 1
ATOM 1612 O O . ARG A 1 227 ? 10.411 -0.939 4.462 1.00 92.50 227 ARG A O 1
ATOM 1619 N N . ILE A 1 228 ? 8.334 -0.465 3.772 1.00 94.62 228 ILE A N 1
ATOM 1620 C CA . ILE A 1 228 ? 8.061 -1.789 3.206 1.00 94.62 228 ILE A CA 1
ATOM 1621 C C . ILE A 1 228 ? 7.670 -1.631 1.744 1.00 94.62 228 ILE A C 1
ATOM 1623 O O . ILE A 1 228 ? 6.667 -0.989 1.427 1.00 94.62 228 ILE A O 1
ATOM 1627 N N . LEU A 1 229 ? 8.461 -2.216 0.847 1.00 97.19 229 LEU A N 1
ATOM 1628 C CA . LEU A 1 229 ? 8.147 -2.267 -0.575 1.00 97.19 229 LEU A CA 1
ATOM 1629 C C . LEU A 1 229 ? 7.208 -3.444 -0.839 1.00 97.19 229 LEU A C 1
ATOM 1631 O O . LEU A 1 229 ? 7.542 -4.591 -0.555 1.00 97.19 229 LEU A O 1
ATOM 1635 N N . VAL A 1 230 ? 6.043 -3.165 -1.413 1.00 98.31 230 VAL A N 1
ATOM 1636 C CA . VAL A 1 230 ? 5.049 -4.169 -1.796 1.00 98.31 230 VAL A CA 1
ATOM 1637 C C . VAL A 1 230 ? 4.968 -4.239 -3.315 1.00 98.31 230 VAL A C 1
ATOM 1639 O O . VAL A 1 230 ? 4.420 -3.351 -3.967 1.00 98.31 230 VAL A O 1
ATOM 1642 N N . LEU A 1 231 ? 5.480 -5.329 -3.872 1.00 98.50 231 LEU A N 1
ATOM 1643 C CA . LEU A 1 231 ? 5.378 -5.699 -5.276 1.00 98.50 231 LEU A CA 1
ATOM 1644 C C . LEU A 1 231 ? 4.130 -6.568 -5.467 1.00 98.50 231 LEU A C 1
ATOM 1646 O O . LEU A 1 231 ? 4.148 -7.777 -5.252 1.00 98.50 231 LEU A O 1
ATOM 1650 N N . ASN A 1 232 ? 3.009 -5.939 -5.800 1.00 98.44 232 ASN A N 1
ATOM 1651 C CA . ASN A 1 232 ? 1.702 -6.583 -5.899 1.00 98.44 232 ASN A CA 1
ATOM 1652 C C . ASN A 1 232 ? 1.396 -7.094 -7.320 1.00 98.44 232 ASN A C 1
ATOM 1654 O O . ASN A 1 232 ? 2.042 -6.696 -8.283 1.00 98.44 232 ASN A O 1
ATOM 1658 N N . LYS A 1 233 ? 0.334 -7.896 -7.457 1.00 97.81 233 LYS A N 1
ATOM 1659 C CA . LYS A 1 233 ? -0.175 -8.495 -8.700 1.00 97.81 233 LYS A CA 1
ATOM 1660 C C . LYS A 1 233 ? 0.755 -9.554 -9.295 1.00 97.81 233 LYS A C 1
ATOM 1662 O O . LYS A 1 233 ? 0.831 -9.702 -10.512 1.00 97.81 233 LYS A O 1
ATOM 1667 N N . ALA A 1 234 ? 1.442 -10.310 -8.440 1.00 97.62 234 ALA A N 1
ATOM 1668 C CA . ALA A 1 234 ? 2.238 -11.462 -8.863 1.00 97.62 234 ALA A CA 1
ATOM 1669 C C . ALA A 1 234 ? 1.384 -12.544 -9.557 1.00 97.62 234 ALA A C 1
ATOM 1671 O O . ALA A 1 234 ? 1.870 -13.273 -10.409 1.00 97.62 234 ALA A O 1
ATOM 1672 N N . ASP A 1 235 ? 0.085 -12.606 -9.255 1.00 96.00 235 ASP A N 1
ATOM 1673 C CA . ASP A 1 235 ? -0.891 -13.476 -9.925 1.00 96.00 235 ASP A CA 1
ATOM 1674 C C . ASP A 1 235 ? -1.079 -13.144 -11.414 1.00 96.00 235 ASP A C 1
ATOM 1676 O O . ASP A 1 235 ? -1.408 -14.028 -12.200 1.00 96.00 235 ASP A O 1
ATOM 1680 N N . LEU A 1 236 ? -0.809 -11.899 -11.821 1.00 96.94 236 LEU A N 1
ATOM 1681 C CA . LEU A 1 236 ? -0.837 -11.478 -13.225 1.00 96.94 236 LEU A CA 1
ATOM 1682 C C . LEU A 1 236 ? 0.512 -11.674 -13.931 1.00 96.94 236 LEU A C 1
ATOM 1684 O O . LEU A 1 236 ? 0.645 -11.315 -15.100 1.00 96.94 236 LEU A O 1
ATOM 1688 N N . ARG A 1 237 ? 1.515 -12.202 -13.221 1.00 96.19 237 ARG A N 1
ATOM 1689 C CA . ARG A 1 237 ? 2.884 -12.427 -13.697 1.00 96.19 237 ARG A CA 1
ATOM 1690 C C . ARG A 1 237 ? 3.358 -13.845 -13.367 1.00 96.19 237 ARG A C 1
ATOM 1692 O O . ARG A 1 237 ? 4.309 -14.007 -12.607 1.00 96.19 237 ARG A O 1
ATOM 1699 N N . PRO A 1 238 ? 2.702 -14.881 -13.929 1.00 93.81 238 PRO A N 1
ATOM 1700 C CA . PRO A 1 238 ? 3.076 -16.278 -13.691 1.00 93.81 238 PRO A CA 1
ATOM 1701 C C . PRO A 1 238 ? 4.468 -16.634 -14.237 1.00 93.81 238 PRO A C 1
ATOM 1703 O O . PRO A 1 238 ? 5.009 -17.678 -13.894 1.00 93.81 238 PRO A O 1
ATOM 1706 N N . ASP A 1 239 ? 5.033 -15.780 -15.090 1.00 95.44 239 ASP A N 1
ATOM 1707 C CA . ASP A 1 239 ? 6.392 -15.871 -15.621 1.00 95.44 239 ASP A CA 1
ATOM 1708 C C . ASP A 1 239 ? 7.479 -15.490 -14.601 1.00 95.44 239 ASP A C 1
ATOM 1710 O O . ASP A 1 239 ? 8.650 -15.792 -14.820 1.00 95.44 239 ASP A O 1
ATOM 1714 N N . LEU A 1 240 ? 7.111 -14.837 -13.495 1.00 95.50 240 LEU A N 1
ATOM 1715 C CA . LEU A 1 240 ? 8.040 -14.439 -12.442 1.00 95.50 240 LEU A CA 1
ATOM 1716 C C . LEU A 1 240 ? 7.937 -15.397 -11.254 1.00 95.50 240 LEU A C 1
ATOM 1718 O O . LEU A 1 240 ? 6.857 -15.579 -10.692 1.00 95.50 240 LEU A O 1
ATOM 1722 N N . ASP A 1 241 ? 9.071 -15.941 -10.808 1.00 97.88 241 ASP A N 1
ATOM 1723 C CA . ASP A 1 241 ? 9.131 -16.630 -9.519 1.00 97.88 241 ASP A CA 1
ATOM 1724 C C . ASP A 1 241 ? 9.118 -15.597 -8.372 1.00 97.88 241 ASP A C 1
ATOM 1726 O O . ASP A 1 241 ? 10.021 -14.754 -8.295 1.00 97.88 241 ASP A O 1
ATOM 1730 N N . PRO A 1 242 ? 8.126 -15.629 -7.459 1.00 97.75 242 PRO A N 1
ATOM 1731 C CA . PRO A 1 242 ? 8.037 -14.649 -6.380 1.00 97.75 242 PRO A CA 1
ATOM 1732 C C . PRO A 1 242 ? 9.242 -14.647 -5.434 1.00 97.75 242 PRO A C 1
ATOM 1734 O O . PRO A 1 242 ? 9.603 -13.586 -4.921 1.00 97.75 242 PRO A O 1
ATOM 1737 N N . GLY A 1 243 ? 9.851 -15.811 -5.184 1.00 97.38 243 GLY A N 1
ATOM 1738 C CA . GLY A 1 243 ? 10.994 -15.953 -4.284 1.00 97.38 243 GLY A CA 1
ATOM 1739 C C . GLY A 1 243 ? 12.251 -15.308 -4.859 1.00 97.38 243 GLY A C 1
ATOM 1740 O O . GLY A 1 243 ? 12.873 -14.477 -4.192 1.00 97.38 243 GLY A O 1
ATOM 1741 N N . THR A 1 244 ? 12.569 -15.621 -6.115 1.00 97.69 244 THR A N 1
ATOM 1742 C CA . THR A 1 244 ? 13.663 -14.994 -6.868 1.00 97.69 244 THR A CA 1
ATOM 1743 C C . THR A 1 244 ? 13.455 -13.488 -6.976 1.00 97.69 244 THR A C 1
ATOM 1745 O O . THR A 1 244 ? 14.359 -12.730 -6.633 1.00 97.69 244 THR A O 1
ATOM 1748 N N . LEU A 1 245 ? 12.248 -13.030 -7.329 1.00 98.06 245 LEU A N 1
ATOM 1749 C CA . LEU A 1 245 ? 11.947 -11.600 -7.433 1.00 98.06 245 LEU A CA 1
ATOM 1750 C C . LEU A 1 245 ? 12.154 -10.859 -6.101 1.00 98.06 245 LEU A C 1
ATOM 1752 O O . LEU A 1 245 ? 12.724 -9.768 -6.078 1.00 98.06 245 LEU A O 1
ATOM 1756 N N . ALA A 1 246 ? 11.709 -11.439 -4.980 1.00 97.25 246 ALA A N 1
ATOM 1757 C CA . ALA A 1 246 ? 11.917 -10.848 -3.660 1.00 97.25 246 ALA A CA 1
ATOM 1758 C C . ALA A 1 246 ? 13.410 -10.781 -3.292 1.00 97.25 246 ALA A C 1
ATOM 1760 O O . ALA A 1 246 ? 13.855 -9.785 -2.716 1.00 97.25 246 ALA A O 1
ATOM 1761 N N . ALA A 1 247 ? 14.182 -11.818 -3.633 1.00 95.69 247 ALA A N 1
ATOM 1762 C CA . ALA A 1 247 ? 15.623 -11.871 -3.402 1.00 95.69 247 ALA A CA 1
ATOM 1763 C C . ALA A 1 247 ? 16.385 -10.833 -4.239 1.00 95.69 247 ALA A C 1
ATOM 1765 O O . ALA A 1 247 ? 17.191 -10.088 -3.683 1.00 95.69 247 ALA A O 1
ATOM 1766 N N . GLU A 1 248 ? 16.091 -10.735 -5.537 1.00 96.06 248 GLU A N 1
ATOM 1767 C CA . GLU A 1 248 ? 16.685 -9.751 -6.448 1.00 96.06 248 GLU A CA 1
ATOM 1768 C C . GLU A 1 248 ? 16.357 -8.318 -6.027 1.00 96.06 248 GLU A C 1
ATOM 1770 O O . GLU A 1 248 ? 17.249 -7.473 -5.938 1.00 96.06 248 GLU A O 1
ATOM 1775 N N . ALA A 1 249 ? 15.091 -8.047 -5.699 1.00 96.31 249 ALA A N 1
ATOM 1776 C CA . ALA A 1 249 ? 14.666 -6.737 -5.228 1.00 96.31 249 ALA A CA 1
ATOM 1777 C C . ALA A 1 249 ? 15.376 -6.349 -3.923 1.00 96.31 249 ALA A C 1
ATOM 1779 O O . ALA A 1 249 ? 15.910 -5.245 -3.824 1.00 96.31 249 ALA A O 1
ATOM 1780 N N . ALA A 1 250 ? 15.439 -7.249 -2.938 1.00 94.06 250 ALA A N 1
ATOM 1781 C CA . ALA A 1 250 ? 16.143 -6.984 -1.685 1.00 94.06 250 ALA A CA 1
ATOM 1782 C C . ALA A 1 250 ? 17.649 -6.757 -1.905 1.00 94.06 250 ALA A C 1
ATOM 1784 O O . ALA A 1 250 ? 18.209 -5.809 -1.355 1.00 94.06 250 ALA A O 1
ATOM 1785 N N . ALA A 1 251 ? 18.294 -7.565 -2.753 1.00 91.62 251 ALA A N 1
ATOM 1786 C CA . ALA A 1 251 ? 19.707 -7.411 -3.089 1.00 91.62 251 ALA A CA 1
ATOM 1787 C C . ALA A 1 251 ? 19.991 -6.080 -3.805 1.00 91.62 251 ALA A C 1
ATOM 1789 O O . ALA A 1 251 ? 20.931 -5.379 -3.435 1.00 91.62 251 ALA A O 1
ATOM 1790 N N . GLY A 1 252 ? 19.160 -5.684 -4.774 1.00 91.12 252 GLY A N 1
ATOM 1791 C CA . GLY A 1 252 ? 19.287 -4.393 -5.454 1.00 91.12 252 GLY A CA 1
ATOM 1792 C C . GLY A 1 252 ? 19.086 -3.210 -4.502 1.00 91.12 252 GLY A C 1
ATOM 1793 O O . GLY A 1 252 ? 19.819 -2.220 -4.560 1.00 91.12 252 GLY A O 1
ATOM 1794 N N . LEU A 1 253 ? 18.148 -3.331 -3.558 1.00 90.31 253 LEU A N 1
ATOM 1795 C CA . LEU A 1 253 ? 17.925 -2.318 -2.529 1.00 90.31 253 LEU A CA 1
ATOM 1796 C C . LEU A 1 253 ? 19.080 -2.215 -1.529 1.00 90.31 253 LEU A C 1
ATOM 1798 O O . LEU A 1 253 ? 19.383 -1.099 -1.111 1.00 90.31 253 LEU A O 1
ATOM 1802 N N . ALA A 1 254 ? 19.757 -3.317 -1.202 1.00 86.50 254 ALA A N 1
ATOM 1803 C CA . ALA A 1 254 ? 20.948 -3.315 -0.354 1.00 86.50 254 ALA A CA 1
ATOM 1804 C C . ALA A 1 254 ? 22.199 -2.797 -1.098 1.00 86.50 254 ALA A C 1
ATOM 1806 O O . ALA A 1 254 ? 22.938 -1.964 -0.574 1.00 86.50 254 ALA A O 1
ATOM 1807 N N . GLY A 1 255 ? 22.421 -3.247 -2.339 1.00 70.75 255 GLY A N 1
ATOM 1808 C CA . GLY A 1 255 ? 23.652 -3.023 -3.109 1.00 70.75 255 GLY A CA 1
ATOM 1809 C C . GLY A 1 255 ? 23.806 -1.629 -3.724 1.00 70.75 255 GLY A C 1
ATOM 1810 O O . GLY A 1 255 ? 24.918 -1.122 -3.826 1.00 70.75 255 GLY A O 1
ATOM 1811 N N . LEU A 1 256 ? 22.714 -0.933 -4.057 1.00 58.50 256 LEU A N 1
ATOM 1812 C CA . LEU A 1 256 ? 22.787 0.431 -4.612 1.00 58.50 256 LEU A CA 1
ATOM 1813 C C . LEU A 1 256 ? 23.228 1.488 -3.565 1.00 58.50 256 LEU A C 1
ATOM 1815 O O . LEU A 1 256 ? 23.187 2.687 -3.822 1.00 58.50 256 LEU A O 1
ATOM 1819 N N . GLY A 1 257 ? 23.582 1.077 -2.337 1.00 46.75 257 GLY A N 1
ATOM 1820 C CA . GLY A 1 257 ? 24.057 1.932 -1.239 1.00 46.75 257 GLY A CA 1
ATOM 1821 C C . GLY A 1 257 ? 25.526 2.358 -1.330 1.00 46.75 257 GLY A C 1
ATOM 1822 O O . GLY A 1 257 ? 25.941 3.176 -0.518 1.00 46.75 257 GLY A O 1
ATOM 1823 N N . SER A 1 258 ? 26.304 1.841 -2.292 1.00 39.84 258 SER A N 1
ATOM 1824 C CA . SER A 1 258 ? 27.743 2.141 -2.417 1.00 39.84 258 SER A CA 1
ATOM 1825 C C . SER A 1 258 ? 28.169 2.778 -3.745 1.00 39.84 258 SER A C 1
ATOM 1827 O O . SER A 1 258 ? 29.363 2.968 -3.965 1.00 39.84 258 SER A O 1
ATOM 1829 N N . ALA A 1 259 ? 27.242 3.101 -4.648 1.00 34.19 259 ALA A N 1
ATOM 1830 C CA . ALA A 1 259 ? 27.587 3.744 -5.913 1.00 34.19 259 ALA A CA 1
ATOM 1831 C C . ALA A 1 259 ? 27.628 5.270 -5.743 1.00 34.19 259 ALA A C 1
ATOM 1833 O O . ALA A 1 259 ? 26.708 5.983 -6.140 1.00 34.19 259 ALA A O 1
ATOM 1834 N N . ALA A 1 260 ? 28.711 5.773 -5.145 1.00 34.78 260 ALA A N 1
ATOM 1835 C CA . ALA A 1 260 ? 29.167 7.118 -5.475 1.00 34.78 260 ALA A CA 1
ATOM 1836 C C . ALA A 1 260 ? 29.544 7.138 -6.971 1.00 34.78 260 ALA A C 1
ATOM 1838 O O . ALA A 1 260 ? 30.091 6.144 -7.462 1.00 34.78 260 ALA A O 1
ATOM 1839 N N . PRO A 1 261 ? 29.269 8.221 -7.720 1.00 37.34 261 PRO A N 1
ATOM 1840 C CA . PRO A 1 261 ? 29.787 8.350 -9.074 1.00 37.34 261 PRO A CA 1
ATOM 1841 C C . PRO A 1 261 ? 31.315 8.270 -9.004 1.00 37.34 261 PRO A C 1
ATOM 1843 O O . PRO A 1 261 ? 31.951 9.007 -8.251 1.00 37.34 261 PRO A O 1
ATOM 1846 N N . THR A 1 262 ? 31.902 7.340 -9.752 1.00 33.38 262 THR A N 1
ATOM 1847 C CA . THR A 1 262 ? 33.351 7.157 -9.866 1.00 33.38 262 THR A CA 1
ATOM 1848 C C . THR A 1 262 ? 33.972 8.374 -10.552 1.00 33.38 262 THR A C 1
ATOM 1850 O O . THR A 1 262 ? 34.156 8.391 -11.767 1.00 33.38 262 THR A O 1
ATOM 1853 N N . GLY A 1 263 ? 34.260 9.410 -9.767 1.00 32.94 263 GLY A N 1
ATOM 1854 C CA . GLY A 1 263 ? 35.278 10.418 -10.049 1.00 32.94 263 GLY A CA 1
ATOM 1855 C C . GLY A 1 263 ? 36.599 10.033 -9.367 1.00 32.94 263 GLY A C 1
ATOM 1856 O O . GLY A 1 263 ? 36.586 9.222 -8.436 1.00 32.94 263 GLY A O 1
ATOM 1857 N N . PRO A 1 264 ? 37.748 10.548 -9.834 1.00 34.84 264 PRO A N 1
ATOM 1858 C CA . PRO A 1 264 ? 39.050 10.132 -9.331 1.00 34.84 264 PRO A CA 1
ATOM 1859 C C . PRO A 1 264 ? 39.248 10.529 -7.859 1.00 34.84 264 PRO A C 1
ATOM 1861 O O . PRO A 1 264 ? 38.778 11.567 -7.403 1.00 34.84 264 PRO A O 1
ATOM 1864 N N . GLN A 1 265 ? 39.918 9.628 -7.139 1.00 36.25 265 GLN A N 1
ATOM 1865 C CA . GLN A 1 265 ? 40.099 9.561 -5.689 1.00 36.25 265 GLN A CA 1
ATOM 1866 C C . GLN A 1 265 ? 40.721 10.802 -5.035 1.00 36.25 265 GLN A C 1
ATOM 1868 O O . GLN A 1 265 ? 41.778 11.235 -5.477 1.00 36.25 265 GLN A O 1
ATOM 1873 N N . GLU A 1 266 ? 40.192 11.188 -3.864 1.00 28.81 266 GLU A N 1
ATOM 1874 C CA . GLU A 1 266 ? 40.989 11.627 -2.704 1.00 28.81 266 GLU A CA 1
ATOM 1875 C C . GLU A 1 266 ? 40.361 11.137 -1.371 1.00 28.81 266 GLU A C 1
ATOM 1877 O O . GLU A 1 266 ? 39.221 11.449 -1.047 1.00 28.81 266 GLU A O 1
ATOM 1882 N N . SER A 1 267 ? 41.143 10.320 -0.652 1.00 28.67 267 SER A N 1
ATOM 1883 C CA . SER A 1 267 ? 41.295 10.052 0.799 1.00 28.67 267 SER A CA 1
ATOM 1884 C C . SER A 1 267 ? 40.118 10.083 1.813 1.00 28.67 267 SER A C 1
ATOM 1886 O O . SER A 1 267 ? 39.280 10.982 1.811 1.00 28.67 267 SER A O 1
ATOM 1888 N N . PRO A 1 268 ? 40.103 9.158 2.807 1.00 35.53 268 PRO A N 1
ATOM 1889 C CA . PRO A 1 268 ? 38.944 8.879 3.649 1.00 35.53 268 PRO A CA 1
ATOM 1890 C C . PRO A 1 268 ? 38.895 9.748 4.915 1.00 35.53 268 PRO A C 1
ATOM 1892 O O . PRO A 1 268 ? 39.681 9.588 5.845 1.00 35.53 268 PRO A O 1
ATOM 1895 N N . SER A 1 269 ? 37.869 10.587 5.012 1.00 27.11 269 SER A N 1
ATOM 1896 C CA . SER A 1 269 ? 37.230 10.877 6.296 1.00 27.11 269 SER A CA 1
ATOM 1897 C C . SER A 1 269 ? 35.763 10.507 6.131 1.00 27.11 269 SER A C 1
ATOM 1899 O O . SER A 1 269 ? 35.007 11.191 5.446 1.00 27.11 269 SER A O 1
ATOM 1901 N N . ALA A 1 270 ? 35.387 9.343 6.662 1.00 36.78 270 ALA A N 1
ATOM 1902 C CA . ALA A 1 270 ? 34.028 8.826 6.601 1.00 36.78 270 ALA A CA 1
ATOM 1903 C C . ALA A 1 270 ? 33.100 9.739 7.415 1.00 36.78 270 ALA A C 1
ATOM 1905 O O . ALA A 1 270 ? 32.823 9.500 8.588 1.00 36.78 270 ALA A O 1
ATOM 1906 N N . ARG A 1 271 ? 32.638 10.822 6.789 1.00 29.66 271 ARG A N 1
ATOM 1907 C CA . ARG A 1 271 ? 31.440 11.527 7.219 1.00 29.66 271 ARG A CA 1
ATOM 1908 C C . ARG A 1 271 ? 30.272 10.680 6.742 1.00 29.66 271 ARG A C 1
ATOM 1910 O O . ARG A 1 271 ? 30.045 10.553 5.544 1.00 29.66 271 ARG A O 1
ATOM 1917 N N . ILE A 1 272 ? 29.584 10.056 7.692 1.00 36.28 272 ILE A N 1
ATOM 1918 C CA . ILE A 1 272 ? 28.250 9.502 7.472 1.00 36.28 272 ILE A CA 1
ATOM 1919 C C . ILE A 1 272 ? 27.410 10.654 6.921 1.00 36.28 272 ILE A C 1
ATOM 1921 O O . ILE A 1 272 ? 27.235 11.657 7.611 1.00 36.28 272 ILE A O 1
ATOM 1925 N N . ASP A 1 273 ? 26.980 10.542 5.667 1.00 32.25 273 ASP A N 1
ATOM 1926 C CA . ASP A 1 273 ? 26.103 11.517 5.032 1.00 32.25 273 ASP A CA 1
ATOM 1927 C C . ASP A 1 273 ? 24.739 11.471 5.749 1.00 32.25 273 ASP A C 1
ATOM 1929 O O . ASP A 1 273 ? 24.061 10.440 5.701 1.00 32.25 273 ASP A O 1
ATOM 1933 N N . PRO A 1 274 ? 24.324 12.537 6.456 1.00 31.17 274 PRO A N 1
ATOM 1934 C CA . PRO A 1 274 ? 23.072 12.551 7.207 1.00 31.17 274 PRO A CA 1
ATOM 1935 C C . PRO A 1 274 ? 21.827 12.632 6.299 1.00 31.17 274 PRO A C 1
ATOM 1937 O O . PRO A 1 274 ? 20.714 12.726 6.812 1.00 31.17 274 PRO A O 1
ATOM 1940 N N . GLY A 1 275 ? 21.995 12.607 4.968 1.00 35.34 275 GLY A N 1
ATOM 1941 C CA . GLY A 1 275 ? 20.926 12.781 3.984 1.00 35.34 275 GLY A CA 1
ATOM 1942 C C . GLY A 1 275 ? 20.380 11.518 3.306 1.00 35.34 275 GLY A C 1
ATOM 1943 O O . GLY A 1 275 ? 19.435 11.646 2.525 1.00 35.34 275 GLY A O 1
ATOM 1944 N N . LEU A 1 276 ? 20.911 10.309 3.552 1.00 40.00 276 LEU A N 1
ATOM 1945 C CA . LEU A 1 276 ? 20.287 9.108 2.976 1.00 40.00 276 LEU A CA 1
ATOM 1946 C C . LEU A 1 276 ? 18.961 8.813 3.704 1.00 40.00 276 LEU A C 1
ATOM 1948 O O . LEU A 1 276 ? 18.973 8.641 4.926 1.00 40.00 276 LEU A O 1
ATOM 1952 N N . PRO A 1 277 ? 17.814 8.710 2.997 1.00 44.75 277 PRO A N 1
ATOM 1953 C CA . PRO A 1 277 ? 16.582 8.254 3.626 1.00 44.75 277 PRO A CA 1
ATOM 1954 C C . PRO A 1 277 ? 16.835 6.881 4.248 1.00 44.75 277 PRO A C 1
ATOM 1956 O O . PRO A 1 277 ? 17.523 6.048 3.650 1.00 44.75 277 PRO A O 1
ATOM 1959 N N . ALA A 1 278 ? 16.292 6.641 5.445 1.00 58.16 278 ALA A N 1
ATOM 1960 C CA . ALA A 1 278 ? 16.450 5.336 6.069 1.00 58.16 278 ALA A CA 1
ATOM 1961 C C . ALA A 1 278 ? 15.953 4.245 5.103 1.00 58.16 278 ALA A C 1
ATOM 1963 O O . ALA A 1 278 ? 14.967 4.428 4.379 1.00 58.16 278 ALA A O 1
ATOM 1964 N N . GLY A 1 279 ? 16.723 3.161 5.018 1.00 80.56 279 GLY A N 1
ATOM 1965 C CA . GLY A 1 279 ? 16.566 2.150 3.981 1.00 80.56 279 GLY A CA 1
ATOM 1966 C C . GLY A 1 279 ? 15.176 1.512 3.967 1.00 80.56 279 GLY A C 1
ATOM 1967 O O . GLY A 1 279 ? 14.405 1.605 4.919 1.00 80.56 279 GLY A O 1
ATOM 1968 N N . ILE A 1 280 ? 14.849 0.851 2.860 1.00 90.56 280 ILE A N 1
ATOM 1969 C CA . ILE A 1 280 ? 13.691 -0.048 2.813 1.00 90.56 280 ILE A CA 1
ATOM 1970 C C . ILE A 1 280 ? 14.040 -1.276 3.649 1.00 90.56 280 ILE A C 1
ATOM 1972 O O . ILE A 1 280 ? 15.106 -1.844 3.456 1.00 90.56 280 ILE A O 1
ATOM 1976 N N . ASP A 1 281 ? 13.160 -1.680 4.561 1.00 90.12 281 ASP A N 1
ATOM 1977 C CA . ASP A 1 281 ? 13.421 -2.762 5.515 1.00 90.12 281 ASP A CA 1
ATOM 1978 C C . ASP A 1 281 ? 13.044 -4.139 4.957 1.00 90.12 281 ASP A C 1
ATOM 1980 O O . ASP A 1 281 ? 13.683 -5.151 5.251 1.00 90.12 281 ASP A O 1
ATOM 1984 N N . LEU A 1 282 ? 11.963 -4.190 4.178 1.00 92.50 282 LEU A N 1
ATOM 1985 C CA . LEU A 1 282 ? 11.320 -5.429 3.748 1.00 92.50 282 LEU A CA 1
ATOM 1986 C C . LEU A 1 282 ? 10.747 -5.282 2.339 1.00 92.50 282 LEU A C 1
ATOM 1988 O O . LEU A 1 282 ? 10.096 -4.284 2.026 1.00 92.50 282 LEU A O 1
ATOM 1992 N N . VAL A 1 283 ? 10.938 -6.315 1.524 1.00 96.25 283 VAL A N 1
ATOM 1993 C CA . VAL A 1 283 ? 10.254 -6.502 0.245 1.00 96.25 283 VAL A CA 1
ATOM 1994 C C . VAL A 1 283 ? 9.215 -7.603 0.398 1.00 96.25 283 VAL A C 1
ATOM 1996 O O . VAL A 1 283 ? 9.523 -8.695 0.875 1.00 96.25 283 VAL A O 1
ATOM 1999 N N . LEU A 1 284 ? 7.993 -7.325 -0.041 1.00 97.38 284 LEU A N 1
ATOM 2000 C CA . LEU A 1 284 ? 6.907 -8.290 -0.151 1.00 97.38 284 LEU A CA 1
ATOM 2001 C C . LEU A 1 284 ? 6.529 -8.463 -1.618 1.00 97.38 284 LEU A C 1
ATOM 2003 O O . LEU A 1 284 ? 6.271 -7.474 -2.302 1.00 97.38 284 LEU A O 1
ATOM 2007 N N . VAL A 1 285 ? 6.436 -9.707 -2.080 1.00 98.31 285 VAL A N 1
ATOM 2008 C CA . VAL A 1 285 ? 5.822 -10.042 -3.370 1.00 98.31 285 VAL A CA 1
ATOM 2009 C C . VAL A 1 285 ? 4.441 -10.618 -3.099 1.00 98.31 285 VAL A C 1
ATOM 2011 O O . VAL A 1 285 ? 4.298 -11.613 -2.383 1.00 98.31 285 VAL A O 1
ATOM 2014 N N . CYS A 1 286 ? 3.415 -9.976 -3.652 1.00 98.12 286 CYS A N 1
ATOM 2015 C CA . CYS A 1 286 ? 2.031 -10.197 -3.259 1.00 98.12 286 CYS A CA 1
ATOM 2016 C C . CYS A 1 286 ? 1.091 -10.451 -4.442 1.00 98.12 286 CYS A C 1
ATOM 2018 O O . CYS A 1 286 ? 1.229 -9.883 -5.524 1.00 98.12 286 CYS A O 1
ATOM 2020 N N . SER A 1 287 ? 0.053 -11.231 -4.161 1.00 97.50 287 SER A N 1
ATOM 2021 C CA . SER A 1 287 ? -1.166 -11.394 -4.952 1.00 97.50 287 SER A CA 1
ATOM 2022 C C . SER A 1 287 ? -2.342 -10.924 -4.094 1.00 97.50 287 SER A C 1
ATOM 2024 O O . SER A 1 287 ? -3.124 -11.725 -3.590 1.00 97.50 287 SER A O 1
ATOM 2026 N N . LEU A 1 288 ? -2.447 -9.615 -3.835 1.00 95.19 288 LEU A N 1
ATOM 2027 C CA . LEU A 1 288 ? -3.411 -9.083 -2.855 1.00 95.19 288 LEU A CA 1
ATOM 2028 C C . LEU A 1 288 ? -4.882 -9.303 -3.238 1.00 95.19 288 LEU A C 1
ATOM 2030 O O . LEU A 1 288 ? -5.756 -9.190 -2.378 1.00 95.19 288 LEU A O 1
ATOM 2034 N N . ALA A 1 289 ? -5.154 -9.597 -4.510 1.00 92.50 289 ALA A N 1
ATOM 2035 C CA . ALA A 1 289 ? -6.481 -9.952 -4.994 1.00 92.50 289 ALA A CA 1
ATOM 2036 C C . ALA A 1 289 ? -6.875 -11.407 -4.675 1.00 92.50 289 ALA A C 1
ATOM 2038 O O . ALA A 1 289 ? -8.042 -11.746 -4.864 1.00 92.50 289 ALA A O 1
ATOM 2039 N N . ASP A 1 290 ? -5.957 -12.251 -4.173 1.00 93.88 290 ASP A N 1
ATOM 2040 C CA . ASP A 1 290 ? -6.300 -13.626 -3.798 1.00 93.88 290 ASP A CA 1
ATOM 2041 C C . ASP A 1 290 ? -7.397 -13.607 -2.712 1.00 93.88 290 ASP A C 1
ATOM 2043 O O . ASP A 1 290 ? -7.262 -12.908 -1.684 1.00 93.88 290 ASP A O 1
ATOM 2047 N N . PRO A 1 291 ? -8.516 -14.324 -2.937 1.00 90.75 291 PRO A N 1
ATOM 2048 C CA . PRO A 1 291 ? -9.590 -14.404 -1.959 1.00 90.75 291 PRO A CA 1
ATOM 2049 C C . PRO A 1 291 ? -9.121 -15.039 -0.649 1.00 90.75 291 PRO A C 1
ATOM 2051 O O . PRO A 1 291 ? -9.594 -14.622 0.409 1.00 90.75 291 PRO A O 1
ATOM 2054 N N . ASP A 1 292 ? -8.169 -15.975 -0.706 1.00 94.19 292 ASP A N 1
ATOM 2055 C CA . ASP A 1 292 ? -7.570 -16.616 0.459 1.00 94.19 292 ASP A CA 1
ATOM 2056 C C . ASP A 1 292 ? -6.465 -15.723 1.050 1.00 94.19 292 ASP A C 1
ATOM 2058 O O . ASP A 1 292 ? -5.418 -15.526 0.418 1.00 94.19 292 ASP A O 1
ATOM 2062 N N . PRO A 1 293 ? -6.653 -15.178 2.269 1.00 92.00 293 PRO A N 1
ATOM 2063 C CA . PRO A 1 293 ? -5.640 -14.364 2.926 1.00 92.00 293 PRO A CA 1
ATOM 2064 C C . PRO A 1 293 ? -4.284 -15.065 3.037 1.00 92.00 293 PRO A C 1
ATOM 2066 O O . PRO A 1 293 ? -3.260 -14.401 2.905 1.00 92.00 293 PRO A O 1
ATOM 2069 N N . GLU A 1 294 ? -4.247 -16.387 3.226 1.00 94.06 294 GLU A N 1
ATOM 2070 C CA . GLU A 1 294 ? -2.995 -17.129 3.410 1.00 94.06 294 GLU A CA 1
ATOM 2071 C C . GLU A 1 294 ? -2.161 -17.234 2.127 1.00 94.06 294 GLU A C 1
ATOM 2073 O O . GLU A 1 294 ? -0.975 -17.561 2.198 1.00 94.06 294 GLU A O 1
ATOM 2078 N N . ARG A 1 295 ? -2.723 -16.892 0.963 1.00 94.31 295 ARG A N 1
ATOM 2079 C CA . ARG A 1 295 ? -2.019 -16.889 -0.330 1.00 94.31 295 ARG A CA 1
ATOM 2080 C C . ARG A 1 295 ? -1.642 -15.494 -0.832 1.00 94.31 295 ARG A C 1
ATOM 2082 O O . ARG A 1 295 ? -0.990 -15.375 -1.867 1.00 94.31 295 ARG A O 1
ATOM 2089 N N . ARG A 1 296 ? -1.989 -14.430 -0.098 1.00 95.25 296 ARG A N 1
ATOM 2090 C CA . ARG A 1 296 ? -1.754 -13.043 -0.540 1.00 95.25 296 ARG A CA 1
ATOM 2091 C C . ARG A 1 296 ? -0.291 -12.636 -0.558 1.00 95.25 296 ARG A C 1
ATOM 2093 O O . ARG A 1 296 ? 0.091 -11.881 -1.444 1.00 95.25 296 ARG A O 1
ATOM 2100 N N . VAL A 1 297 ? 0.521 -13.103 0.388 1.00 96.81 297 VAL A N 1
ATOM 2101 C CA . VAL A 1 297 ? 1.977 -12.898 0.365 1.00 96.81 297 VAL A CA 1
ATOM 2102 C C . VAL A 1 297 ? 2.626 -14.164 -0.173 1.00 96.81 297 VAL A C 1
ATOM 2104 O O . VAL A 1 297 ? 2.525 -15.231 0.444 1.00 96.81 297 VAL A O 1
ATOM 2107 N N . ARG A 1 298 ? 3.265 -14.024 -1.337 1.00 97.12 298 ARG A N 1
ATOM 2108 C CA . ARG A 1 298 ? 3.896 -15.101 -2.111 1.00 97.12 298 ARG A CA 1
ATOM 2109 C C . ARG A 1 298 ? 5.373 -15.263 -1.771 1.00 97.12 298 ARG A C 1
ATOM 2111 O O . ARG A 1 298 ? 5.871 -16.379 -1.805 1.00 97.12 298 ARG A O 1
ATOM 2118 N N . ALA A 1 299 ? 6.039 -14.167 -1.418 1.00 96.75 299 ALA A N 1
ATOM 2119 C CA . ALA A 1 299 ? 7.389 -14.164 -0.874 1.00 96.75 299 ALA A CA 1
ATOM 2120 C C . ALA A 1 299 ? 7.618 -12.910 -0.023 1.00 96.75 299 ALA A C 1
ATOM 2122 O O . ALA A 1 299 ? 6.991 -11.870 -0.246 1.00 96.75 299 ALA A O 1
ATOM 2123 N N . ALA A 1 300 ? 8.533 -13.008 0.937 1.00 94.75 300 ALA A N 1
ATOM 2124 C CA . ALA A 1 300 ? 8.973 -11.901 1.774 1.00 94.75 300 ALA A CA 1
ATOM 2125 C C . ALA A 1 300 ? 10.494 -11.974 1.949 1.00 94.75 300 ALA A C 1
ATOM 2127 O O . ALA A 1 300 ? 11.045 -13.056 2.157 1.00 94.75 300 ALA A O 1
ATOM 2128 N N . ARG A 1 301 ? 11.180 -10.833 1.856 1.00 93.75 301 ARG A N 1
ATOM 2129 C CA . ARG A 1 301 ? 12.638 -10.768 1.994 1.00 93.75 301 ARG A CA 1
ATOM 2130 C C . ARG A 1 301 ? 13.067 -9.483 2.689 1.00 93.75 301 ARG A C 1
ATOM 2132 O O . ARG A 1 301 ? 12.742 -8.392 2.225 1.00 93.75 301 ARG A O 1
ATOM 2139 N N . ALA A 1 302 ? 13.792 -9.612 3.797 1.00 90.56 302 ALA A N 1
ATOM 2140 C CA . ALA A 1 302 ? 14.415 -8.474 4.466 1.00 90.56 302 ALA A CA 1
ATOM 2141 C C . ALA A 1 302 ? 15.559 -7.910 3.610 1.00 90.56 302 ALA A C 1
ATOM 2143 O O . ALA A 1 302 ? 16.270 -8.666 2.946 1.00 90.56 302 ALA A O 1
ATOM 2144 N N . VAL A 1 303 ? 15.724 -6.587 3.621 1.00 86.94 303 VAL A N 1
ATOM 2145 C CA . VAL A 1 303 ? 16.786 -5.904 2.862 1.00 86.94 303 VAL A CA 1
ATOM 2146 C C . VAL A 1 303 ? 18.095 -5.858 3.659 1.00 86.94 303 VAL A C 1
ATOM 2148 O O . VAL A 1 303 ? 19.162 -6.066 3.088 1.00 86.94 303 VAL A O 1
ATOM 2151 N N . PHE A 1 304 ? 18.023 -5.648 4.979 1.00 77.94 304 PHE A N 1
ATOM 2152 C CA . PHE A 1 304 ? 19.180 -5.592 5.880 1.00 77.94 304 PHE A CA 1
ATOM 2153 C C . PHE A 1 304 ? 18.966 -6.530 7.088 1.00 77.94 304 PHE A C 1
ATOM 2155 O O . PHE A 1 304 ? 18.084 -6.261 7.899 1.00 77.94 304 PHE A O 1
ATOM 2162 N N . GLY A 1 305 ? 19.769 -7.606 7.202 1.00 57.25 305 GLY A N 1
ATOM 2163 C CA . GLY A 1 305 ? 19.700 -8.652 8.255 1.00 57.25 305 GLY A CA 1
ATOM 2164 C C . GLY A 1 305 ? 18.411 -9.504 8.221 1.00 57.25 305 GLY A C 1
ATOM 2165 O O . GLY A 1 305 ? 17.335 -8.991 7.947 1.00 57.25 305 GLY A O 1
ATOM 2166 N N . ASP A 1 306 ? 18.371 -10.817 8.451 1.00 38.81 306 ASP A N 1
ATOM 2167 C CA . ASP A 1 306 ? 19.365 -11.816 8.859 1.00 38.81 306 ASP A CA 1
ATOM 2168 C C . ASP A 1 306 ? 19.835 -12.674 7.664 1.00 38.81 306 ASP A C 1
ATOM 2170 O O . ASP A 1 306 ? 19.206 -12.680 6.606 1.00 38.81 306 ASP A O 1
ATOM 2174 N N . GLY A 1 307 ? 20.965 -13.373 7.823 1.00 34.56 307 GLY A N 1
ATOM 2175 C CA . GLY A 1 307 ? 21.635 -14.174 6.788 1.00 34.56 307 GLY A CA 1
ATOM 2176 C C . GLY A 1 307 ? 20.780 -15.261 6.099 1.00 34.56 307 GLY A C 1
ATOM 2177 O O . GLY A 1 307 ? 19.584 -15.406 6.358 1.00 34.56 307 GLY A O 1
ATOM 2178 N N . PRO A 1 308 ? 21.375 -16.048 5.182 1.00 31.56 308 PRO A N 1
ATOM 2179 C CA . PRO A 1 308 ? 20.655 -17.056 4.406 1.00 31.56 308 PRO A CA 1
ATOM 2180 C C . PRO A 1 308 ? 20.102 -18.141 5.344 1.00 31.56 308 PRO A C 1
ATOM 2182 O O . PRO A 1 308 ? 20.824 -19.044 5.747 1.00 31.56 308 PRO A O 1
ATOM 2185 N N . GLY A 1 309 ? 18.832 -18.025 5.737 1.00 36.16 309 GLY A N 1
ATOM 2186 C CA . GLY A 1 309 ? 18.201 -18.967 6.667 1.00 36.16 309 GLY A CA 1
ATOM 2187 C C . GLY A 1 309 ? 16.974 -18.453 7.424 1.00 36.16 309 GLY A C 1
ATOM 2188 O O . GLY A 1 309 ? 16.280 -19.258 8.035 1.00 36.16 3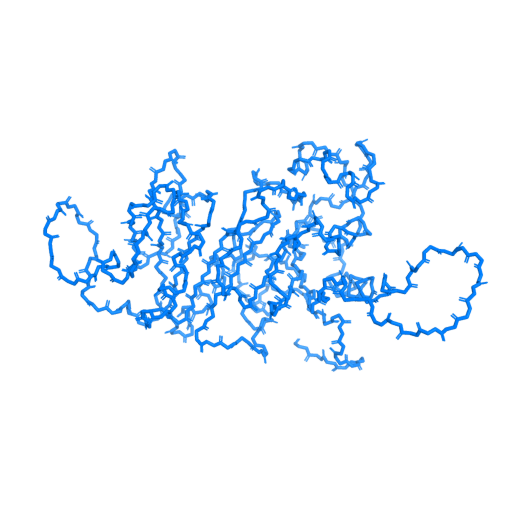09 GLY A O 1
ATOM 2189 N N . GLY A 1 310 ? 16.657 -17.155 7.371 1.00 32.16 310 GLY A N 1
ATOM 2190 C CA . GLY A 1 310 ? 15.398 -16.635 7.915 1.00 32.16 310 GLY A CA 1
ATOM 2191 C C . GLY A 1 310 ? 14.194 -17.058 7.069 1.00 32.16 310 GLY A C 1
ATOM 2192 O O . GLY A 1 310 ? 13.762 -16.310 6.195 1.00 32.16 310 GLY A O 1
ATOM 2193 N N . VAL A 1 311 ? 13.686 -18.271 7.291 1.00 32.12 311 VAL A N 1
ATOM 2194 C CA . VAL A 1 311 ? 12.378 -18.706 6.788 1.00 32.12 311 VAL A CA 1
ATOM 2195 C C . VAL A 1 311 ? 11.311 -17.942 7.579 1.00 32.12 311 VAL A C 1
ATOM 2197 O O . VAL A 1 311 ? 11.235 -18.088 8.799 1.00 32.12 311 VAL A O 1
ATOM 2200 N N . TYR A 1 312 ? 10.534 -17.108 6.885 1.00 42.81 312 TYR A N 1
ATOM 2201 C CA . TYR A 1 312 ? 9.291 -16.507 7.381 1.00 42.81 312 TYR A CA 1
ATOM 2202 C C . TYR A 1 312 ? 8.093 -17.307 6.873 1.00 42.81 312 TYR A C 1
ATOM 2204 O O . TYR A 1 312 ? 8.114 -17.686 5.678 1.00 42.81 312 TYR A O 1
#

Sequence (312 aa):
MTLLKALDSRIRFPSTLALSGGGGKTTALFALARELAARGARVLVTTTTRIRDPRGEGRRIDGFLEVPDPAGALPGDPSGLLPSGGGAGSGDAAGGKGPPGRGSVSVLCAGVEDGKLVGVGAGIFPALAASGRWDAILAEADGARMRPVKAPAPYEPVWPVGVSVALGVIGLDCLGRPLDNRVAHRPELLGARVGLEPGGPIELGHLLLLARNPEGLFRGAPMEARRILVLNKADLRPDLDPGTLAAEAAAGLAGLGSAAPTGPQESPSARIDPGLPAGIDLVLVCSLADPDPERRVRAARAVFGDGPGGVY

Nearest PDB structures (foldseek):
  4d2i-assembly1_A  TM=6.799E-01  e=7.397E+00  Saccharolobus solfataricus P2
  5ik2-assembly2_J  TM=5.622E-01  e=7.869E+00  Caldalkalibacillus thermarum TA2.A1
  5ik2-assembly1_B  TM=5.623E-01  e=7.869E+00  Caldalkalibacillus thermarum TA2.A1
  5ik2-assembly1_C  TM=5.485E-01  e=7.869E+00  Caldalkalibacillus thermarum TA2.A1

Secondary structure (DSSP, 8-state):
--HHHHHGGG-PSSEEEEEEESSSHHHHHHHHHHHHHHTT--EEEEESSEEE-GGGGT---SEEEE---TTS---S-GGGTS--S----S--S---SSPPPTT-EEEEESEEETTEEEPPPGGGHHHHHHT-S-SEEEEE----TT-SEEPPPTT---PPTT-SEEEEEEEGGGTTSBSSTTTEESHHHHHHHHT--TT-B--HHHHHHHHHSTTSTTTT--TTSEEEEEEE-GGG-TTS-HHHHHHHHHHHHHHTTS----PPP--------TTSPPPP-EEEEE-TT-SSGGGSEEEEEESSS--TT---

Solvent-accessible surface area (backbone atoms only — not comparable to full-atom values): 17172 Å² total; per-residue (Å²): 62,31,63,54,67,76,58,49,92,74,71,60,77,70,35,32,34,34,31,29,38,7,32,51,53,72,53,49,54,56,50,42,40,50,54,44,12,74,72,46,32,20,25,36,38,40,26,48,35,62,46,71,36,52,72,85,68,73,52,90,64,74,37,74,44,75,47,83,33,92,76,58,80,69,91,67,79,56,63,73,68,46,80,56,75,84,82,93,78,93,74,100,67,86,84,62,76,62,61,68,59,74,37,26,36,30,38,47,25,23,42,79,53,97,69,20,31,33,24,34,40,40,80,52,41,55,44,55,57,69,62,66,49,42,44,33,39,39,31,39,18,47,73,29,90,88,12,21,32,42,33,48,54,101,82,38,46,41,64,51,50,76,41,49,33,40,35,31,28,31,18,53,78,30,59,71,37,45,40,32,81,85,35,22,32,54,32,69,55,34,19,72,62,42,78,44,58,81,58,40,61,36,47,70,69,41,55,53,38,27,55,68,31,74,71,17,39,55,22,85,57,58,74,86,25,47,31,33,41,34,41,18,39,45,77,78,35,83,90,55,57,42,57,61,52,18,50,54,53,17,49,52,65,50,59,69,76,71,73,67,83,91,64,88,86,81,83,93,75,90,69,81,69,90,76,69,73,66,65,63,46,34,28,35,22,19,22,66,83,46,88,52,53,57,59,16,32,65,23,74,25,57,34,70,72,76,69,102,78,77,83,129

Radius of gyration: 20.14 Å; Cα contacts (8 Å, |Δi|>4): 667; chains: 1; bounding box: 72×43×48 Å